Protein AF-A0A2M8JS94-F1 (afdb_monomer)

Sequence (299 aa):
MSENQQEQNLEDVQQHSSTEIHNSFETSSETIEQAQPMEVHHHAHHDHGKKTLKSYFWEFFMLFLAVFCGFLAENFREHYIEEQRVERQLNIMVDNLDYDITRIDNNQKITQYGIAILDSLRYEVVALINGKKDYNRFYKLREGLSAYGEPRFNSSAYDQLTTTGLLRLIKSDSLILHINDYYERVTYMVDAAVNFTNIINEKTTGLYNEISDQTPFNDVITDFKVQTAGKKDTAFEAKANAVFESKQLVLIKSDKATLHKIYNYLVQFEVAMKTLDARMDYAKKAADDLKNHIKSVNN

Mean predicted aligned error: 12.35 Å

Structure (mmCIF, N/CA/C/O backbone):
data_AF-A0A2M8JS94-F1
#
_entry.id   AF-A0A2M8JS94-F1
#
loop_
_atom_site.group_PDB
_atom_site.id
_atom_site.type_symbol
_atom_site.label_atom_id
_ato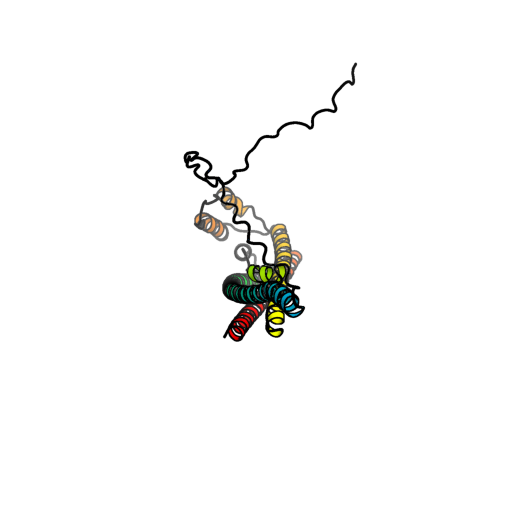m_site.label_alt_id
_atom_site.label_comp_id
_atom_site.label_asym_id
_atom_site.label_entity_id
_atom_site.label_seq_id
_atom_site.pdbx_PDB_ins_code
_atom_site.Cartn_x
_atom_site.Cartn_y
_atom_site.Cartn_z
_atom_site.occupancy
_atom_site.B_iso_or_equiv
_atom_site.auth_seq_id
_atom_site.auth_comp_id
_atom_site.auth_asym_id
_atom_site.auth_atom_id
_atom_site.pdbx_PDB_model_num
ATOM 1 N N . MET A 1 1 ? 22.479 63.395 27.682 1.00 39.75 1 MET A N 1
ATOM 2 C CA . MET A 1 1 ? 22.736 61.942 27.780 1.00 39.75 1 MET A CA 1
ATOM 3 C C . MET A 1 1 ? 22.003 61.312 26.608 1.00 39.75 1 MET A C 1
ATOM 5 O O . MET A 1 1 ? 20.797 61.192 26.673 1.00 39.75 1 MET A O 1
ATOM 9 N N . SER A 1 2 ? 22.604 61.358 25.421 1.00 35.59 2 SER A N 1
ATOM 10 C CA . SER A 1 2 ? 23.504 60.323 24.881 1.00 35.59 2 SER A CA 1
ATOM 11 C C . SER A 1 2 ? 22.714 59.145 24.307 1.00 35.59 2 SER A C 1
ATOM 13 O O . SER A 1 2 ? 22.779 58.043 24.837 1.00 35.59 2 SER A O 1
ATOM 15 N N . GLU A 1 3 ? 22.010 59.388 23.205 1.00 34.84 3 GLU A N 1
ATOM 16 C CA . GLU A 1 3 ? 21.786 58.352 22.199 1.00 34.84 3 GLU A CA 1
ATOM 17 C C . GLU A 1 3 ? 22.846 58.578 21.130 1.00 34.84 3 GLU A C 1
ATOM 19 O O . GLU A 1 3 ? 22.790 59.531 20.355 1.00 34.84 3 GLU A O 1
ATOM 24 N N . ASN A 1 4 ? 23.895 57.768 21.197 1.00 33.91 4 ASN A N 1
ATOM 25 C CA . ASN A 1 4 ? 24.949 57.736 20.211 1.00 33.91 4 ASN A CA 1
ATOM 26 C C . ASN A 1 4 ? 25.323 56.268 20.004 1.00 33.91 4 ASN A C 1
ATOM 28 O O . ASN A 1 4 ? 25.612 55.570 20.973 1.00 33.91 4 ASN A O 1
ATOM 32 N N . GLN A 1 5 ? 25.386 55.906 18.724 1.00 28.95 5 GLN A N 1
ATOM 33 C CA . GLN A 1 5 ? 26.280 54.918 18.123 1.00 28.95 5 GLN A CA 1
ATOM 34 C C . GLN A 1 5 ? 25.804 53.466 17.928 1.00 28.95 5 GLN A C 1
ATOM 36 O O . GLN A 1 5 ? 25.498 52.737 18.863 1.00 28.95 5 GLN A O 1
ATOM 41 N N . GLN A 1 6 ? 25.938 53.086 16.646 1.00 31.86 6 GLN A N 1
ATOM 42 C CA . GLN A 1 6 ? 26.285 51.774 16.086 1.00 31.86 6 GLN A CA 1
ATOM 43 C C . GLN A 1 6 ? 25.153 50.883 15.548 1.00 31.86 6 GLN A C 1
ATOM 45 O O . GLN A 1 6 ? 24.935 49.762 15.990 1.00 31.86 6 GLN A O 1
ATOM 50 N N . GLU A 1 7 ? 24.558 51.337 14.438 1.00 38.75 7 GLU A N 1
ATOM 51 C CA . GLU A 1 7 ? 24.548 50.516 13.217 1.00 38.75 7 GLU A CA 1
ATOM 52 C C . GLU A 1 7 ? 25.999 50.354 12.735 1.00 38.75 7 GLU A C 1
ATOM 54 O O . GLU A 1 7 ? 26.605 51.340 12.324 1.00 38.75 7 GLU A O 1
ATOM 59 N N . GLN A 1 8 ? 26.566 49.148 12.850 1.00 34.22 8 GLN A N 1
ATOM 60 C CA . GLN A 1 8 ? 27.709 48.625 12.078 1.00 34.22 8 GLN A CA 1
ATOM 61 C C . GLN A 1 8 ? 28.119 47.259 12.655 1.00 34.22 8 GLN A C 1
ATOM 63 O O . GLN A 1 8 ? 28.637 47.202 13.765 1.00 34.22 8 GLN A O 1
ATOM 68 N N . ASN A 1 9 ? 27.863 46.172 11.916 1.00 28.95 9 ASN A N 1
ATOM 69 C CA . ASN A 1 9 ? 28.786 45.040 11.719 1.00 28.95 9 ASN A CA 1
ATOM 70 C C . ASN A 1 9 ? 28.080 43.893 10.980 1.00 28.95 9 ASN A C 1
ATOM 72 O O . ASN A 1 9 ? 27.427 43.039 11.575 1.00 28.95 9 ASN A O 1
ATOM 76 N N . LEU A 1 10 ? 28.250 43.885 9.661 1.00 32.00 10 LEU A N 1
ATOM 77 C CA . LEU A 1 10 ? 28.109 42.716 8.800 1.00 32.00 10 LEU A CA 1
ATOM 78 C C . LEU A 1 10 ? 29.337 42.729 7.891 1.00 32.00 10 LEU A C 1
ATOM 80 O O . LEU A 1 10 ? 29.269 43.216 6.773 1.00 32.00 10 LEU A O 1
ATOM 84 N N . GLU A 1 11 ? 30.472 42.280 8.420 1.00 31.27 11 GLU A N 1
ATOM 85 C CA . GLU A 1 11 ? 31.648 41.880 7.645 1.00 31.27 11 GLU A CA 1
ATOM 86 C C . GLU A 1 11 ? 32.583 41.032 8.531 1.00 31.27 11 GLU A C 1
ATOM 88 O O . GLU A 1 11 ? 32.632 41.218 9.746 1.00 31.27 11 GLU A O 1
ATOM 93 N N . ASP A 1 12 ? 33.276 40.095 7.878 1.00 29.03 12 ASP A N 1
ATOM 94 C CA . ASP A 1 12 ? 34.242 39.096 8.366 1.00 29.03 12 ASP A CA 1
ATOM 95 C C . ASP A 1 12 ? 33.731 37.835 9.086 1.00 29.03 12 ASP A C 1
ATOM 97 O O . ASP A 1 12 ? 33.450 37.832 10.278 1.00 29.03 12 ASP A O 1
ATOM 101 N N . VAL A 1 13 ? 33.699 36.713 8.346 1.00 30.41 13 VAL A N 1
ATOM 102 C CA . VAL A 1 13 ? 34.700 35.623 8.441 1.00 30.41 13 VAL A CA 1
ATOM 103 C C . VAL A 1 13 ? 34.614 34.787 7.150 1.00 30.41 13 VAL A C 1
ATOM 105 O O . VAL A 1 13 ? 33.753 33.923 6.993 1.00 30.41 13 VAL A O 1
ATOM 108 N N . GLN A 1 14 ? 35.530 35.036 6.212 1.00 27.67 14 GLN A N 1
ATOM 109 C CA . GLN A 1 14 ? 35.958 34.042 5.224 1.00 27.67 14 GLN A CA 1
ATOM 110 C C . GLN A 1 14 ? 37.118 33.246 5.830 1.00 27.67 14 GLN A C 1
ATOM 112 O O . GLN A 1 14 ? 38.110 33.859 6.207 1.00 27.67 14 GLN A O 1
ATOM 117 N N . GLN A 1 15 ? 37.034 31.909 5.856 1.00 28.55 15 GLN A N 1
ATOM 118 C CA . GLN A 1 15 ? 38.163 31.029 5.507 1.00 28.55 15 GLN A CA 1
ATOM 119 C C . GLN A 1 15 ? 37.759 29.543 5.396 1.00 28.55 15 GLN A C 1
ATOM 121 O O . GLN A 1 15 ? 37.305 28.922 6.349 1.00 28.55 15 GLN A O 1
ATOM 126 N N . HIS A 1 16 ? 37.970 29.032 4.177 1.00 29.67 16 HIS A N 1
ATOM 127 C CA . HIS A 1 16 ? 38.359 27.687 3.724 1.00 29.67 16 HIS A CA 1
ATOM 128 C C . HIS A 1 16 ? 37.800 26.405 4.373 1.00 29.67 16 HIS A C 1
ATOM 130 O O . HIS A 1 16 ? 38.139 26.065 5.499 1.00 29.67 16 HIS A O 1
ATOM 136 N N . SER A 1 17 ? 37.183 25.556 3.536 1.00 27.02 17 SER A N 1
ATOM 137 C CA . SER A 1 17 ? 37.762 24.244 3.184 1.00 27.02 17 SER A CA 1
ATOM 138 C C . SER A 1 17 ? 37.014 23.625 1.991 1.00 27.02 17 SER A C 1
ATOM 140 O O . SER A 1 17 ? 35.902 23.125 2.141 1.00 27.02 17 SER A O 1
ATOM 142 N N . SER A 1 18 ? 37.631 23.658 0.808 1.00 31.47 18 SER A N 1
ATOM 143 C CA . SER A 1 18 ? 37.234 22.860 -0.359 1.00 31.47 18 SER A CA 1
ATOM 144 C C . SER A 1 18 ? 38.434 22.005 -0.740 1.00 31.47 18 SER A C 1
ATOM 146 O O . SER A 1 18 ? 39.491 22.529 -1.083 1.00 31.47 18 SER A O 1
ATOM 148 N N . THR A 1 19 ? 38.289 20.691 -0.610 1.00 29.62 19 THR A N 1
ATOM 149 C CA . THR A 1 19 ? 39.306 19.703 -0.967 1.00 29.62 19 THR A CA 1
ATOM 150 C C . THR A 1 19 ? 39.303 19.512 -2.483 1.00 29.62 19 THR A C 1
ATOM 152 O O . THR A 1 19 ? 38.409 18.870 -3.028 1.00 29.62 19 THR A O 1
ATOM 155 N N . GLU A 1 20 ? 40.293 20.084 -3.167 1.00 30.33 20 GLU A N 1
ATOM 156 C CA . GLU A 1 20 ? 40.604 19.772 -4.563 1.00 30.33 20 GLU A CA 1
ATOM 157 C C . GLU A 1 20 ? 41.451 18.495 -4.634 1.00 30.33 20 GLU A C 1
ATOM 159 O O . GLU A 1 20 ? 42.438 18.330 -3.912 1.00 30.33 20 GLU A O 1
ATOM 164 N N . ILE A 1 21 ? 41.045 17.571 -5.507 1.00 33.62 21 ILE A N 1
ATOM 165 C CA . ILE A 1 21 ? 41.781 16.345 -5.813 1.00 33.62 21 ILE A CA 1
ATOM 166 C C . ILE A 1 21 ? 42.958 16.708 -6.724 1.00 33.62 21 ILE A C 1
ATOM 168 O O . ILE A 1 21 ? 42.789 17.206 -7.834 1.00 33.62 21 ILE A O 1
ATOM 172 N N . HIS A 1 22 ? 44.155 16.445 -6.212 1.00 29.08 22 HIS A N 1
ATOM 173 C CA . HIS A 1 22 ? 45.447 16.669 -6.840 1.00 29.08 22 HIS A CA 1
ATOM 174 C C . HIS A 1 22 ? 45.686 15.647 -7.964 1.00 29.08 22 HIS A C 1
ATOM 176 O O . HIS A 1 22 ? 45.725 14.446 -7.705 1.00 29.08 22 HIS A O 1
ATOM 182 N N . ASN A 1 23 ? 45.872 16.120 -9.200 1.00 32.47 23 ASN A N 1
ATOM 183 C CA . ASN A 1 23 ? 46.434 15.321 -10.287 1.00 32.47 23 ASN A CA 1
ATOM 184 C C . ASN A 1 23 ? 47.925 15.665 -10.389 1.00 32.47 23 ASN A C 1
ATOM 186 O O . ASN A 1 23 ? 48.298 16.774 -10.768 1.00 32.47 23 ASN A O 1
ATOM 190 N N . SER A 1 24 ? 48.768 14.718 -9.992 1.00 31.33 24 SER A N 1
ATOM 191 C CA . SER A 1 24 ? 50.222 14.789 -10.069 1.00 31.33 24 SER A CA 1
ATOM 192 C C . SER A 1 24 ? 50.687 14.644 -11.519 1.00 31.33 24 SER A C 1
ATOM 194 O O . SER A 1 24 ? 50.546 13.571 -12.103 1.00 31.33 24 SER A O 1
ATOM 196 N N . PHE A 1 25 ? 51.280 15.696 -12.080 1.00 29.98 25 PHE A N 1
ATOM 197 C CA . PHE A 1 25 ? 52.201 15.568 -13.207 1.00 29.98 25 PHE A CA 1
ATOM 198 C C . PHE A 1 25 ? 53.623 15.750 -12.675 1.00 29.98 25 PHE A C 1
ATOM 200 O O . PHE A 1 25 ? 53.965 16.798 -12.130 1.00 29.98 25 PHE A O 1
ATOM 207 N N . GLU A 1 26 ? 54.419 14.690 -12.784 1.00 34.19 26 GLU A N 1
ATOM 208 C CA . GLU A 1 26 ? 55.845 14.690 -12.477 1.00 34.19 26 GLU A CA 1
ATOM 209 C C . GLU A 1 26 ? 56.592 15.574 -13.481 1.00 34.19 26 GLU A C 1
ATOM 211 O O . GLU A 1 26 ? 56.500 15.392 -14.695 1.00 34.19 26 GLU A O 1
ATOM 216 N N . THR A 1 27 ? 57.355 16.533 -12.960 1.00 29.19 27 THR A N 1
ATOM 217 C CA . THR A 1 27 ? 58.325 17.316 -13.725 1.00 29.19 27 THR A CA 1
ATOM 218 C C . THR A 1 27 ? 59.630 16.529 -13.793 1.00 29.19 27 THR A C 1
ATOM 220 O O . THR A 1 27 ? 60.426 16.554 -12.855 1.00 29.19 27 THR A O 1
ATOM 223 N N . SER A 1 28 ? 59.869 15.833 -14.901 1.00 33.22 28 SER A N 1
ATOM 224 C CA . SER A 1 28 ? 61.200 15.345 -15.261 1.00 33.22 28 SER A CA 1
ATOM 225 C C . SER A 1 28 ? 61.955 16.445 -16.009 1.00 33.22 28 SER A C 1
ATOM 227 O O . SER A 1 28 ? 61.588 16.834 -17.117 1.00 33.22 28 SER A O 1
ATOM 229 N N . SER A 1 29 ? 63.004 16.961 -15.372 1.00 41.22 29 SER A N 1
ATOM 230 C CA . SER A 1 29 ? 64.002 17.840 -15.977 1.00 41.22 29 SER A CA 1
ATOM 231 C C . SER A 1 29 ? 64.794 17.081 -17.042 1.00 41.22 29 SER A C 1
ATOM 233 O O . SER A 1 29 ? 65.527 16.157 -16.698 1.00 41.22 29 SER A O 1
ATOM 235 N N . GLU A 1 30 ? 64.714 17.512 -18.301 1.00 37.25 30 GLU A N 1
ATOM 236 C CA . GLU A 1 30 ? 65.670 17.124 -19.340 1.00 37.25 30 GLU A CA 1
ATOM 237 C C . GLU A 1 30 ? 66.326 18.350 -19.992 1.00 37.25 30 GLU A C 1
ATOM 239 O O . GLU A 1 30 ? 65.709 19.359 -20.327 1.00 37.25 30 GLU A O 1
ATOM 244 N N . THR A 1 31 ? 67.642 18.209 -20.061 1.00 32.31 31 THR A N 1
ATOM 245 C CA . THR A 1 31 ? 68.736 19.009 -20.601 1.00 32.31 31 THR A CA 1
ATOM 246 C C . THR A 1 31 ? 68.413 19.802 -21.875 1.00 32.31 31 THR A C 1
ATOM 248 O O . THR A 1 31 ? 67.925 19.256 -22.858 1.00 32.31 31 THR A O 1
ATOM 251 N N . ILE A 1 32 ? 68.780 21.090 -21.891 1.00 42.06 32 ILE A N 1
ATOM 252 C CA . ILE A 1 32 ? 68.771 21.936 -23.094 1.00 42.06 32 ILE A CA 1
ATOM 253 C C . ILE A 1 32 ? 69.903 21.465 -24.016 1.00 42.06 32 ILE A C 1
ATOM 255 O O . ILE A 1 32 ? 71.064 21.835 -23.829 1.00 42.06 32 ILE A O 1
ATOM 259 N N . GLU A 1 33 ? 69.564 20.634 -24.997 1.00 43.78 33 GLU A N 1
ATOM 260 C CA . GLU A 1 33 ? 70.443 20.309 -26.114 1.00 43.78 33 GLU A CA 1
ATOM 261 C C . GLU A 1 33 ? 70.312 21.381 -27.208 1.00 43.78 33 GLU A C 1
ATOM 263 O O . GLU A 1 33 ? 69.249 21.956 -27.444 1.00 43.78 33 GLU A O 1
ATOM 268 N N . GLN A 1 34 ? 71.451 21.715 -27.808 1.00 43.91 34 GLN A N 1
ATOM 269 C CA . GLN A 1 34 ? 71.654 22.824 -28.733 1.00 43.91 34 GLN A CA 1
ATOM 270 C C . GLN A 1 34 ? 70.625 22.851 -29.870 1.00 43.91 34 GLN A C 1
ATOM 272 O O . GLN A 1 34 ? 70.372 21.841 -30.523 1.00 43.91 34 GLN A O 1
ATOM 277 N N . ALA A 1 35 ? 70.106 24.049 -30.155 1.00 49.94 35 ALA A N 1
ATOM 278 C CA . ALA A 1 35 ? 69.313 24.338 -31.340 1.00 49.94 35 ALA A CA 1
ATOM 279 C C . ALA A 1 35 ? 70.116 24.011 -32.612 1.00 49.94 35 ALA A C 1
ATOM 281 O O . ALA A 1 35 ? 70.880 24.834 -33.117 1.00 49.94 35 ALA A O 1
ATOM 282 N N . GLN A 1 36 ? 69.923 22.802 -33.136 1.00 51.06 36 GLN A N 1
ATOM 283 C CA . GLN A 1 36 ? 70.091 22.538 -34.558 1.00 51.06 36 GLN A CA 1
ATOM 284 C C . GLN A 1 36 ? 69.142 23.498 -35.289 1.00 51.06 36 GLN A C 1
ATOM 286 O O . GLN A 1 36 ? 68.000 23.657 -34.839 1.00 51.06 36 GLN A O 1
ATOM 291 N N . PRO A 1 37 ? 69.566 24.180 -36.367 1.00 45.16 37 PRO A N 1
ATOM 292 C CA . PRO A 1 37 ? 68.626 24.951 -37.160 1.00 45.16 37 PRO A CA 1
ATOM 293 C C . PRO A 1 37 ? 67.521 23.979 -37.565 1.00 45.16 37 PRO A C 1
ATOM 295 O O . PRO A 1 37 ? 67.817 22.935 -38.146 1.00 45.16 37 PRO A O 1
ATOM 298 N N . MET A 1 38 ? 66.266 24.285 -37.211 1.00 53.41 38 MET A N 1
ATOM 299 C CA . MET A 1 38 ? 65.136 23.652 -37.876 1.00 53.41 38 MET A CA 1
ATOM 300 C C . MET A 1 38 ? 65.432 23.823 -39.356 1.00 53.41 38 MET A C 1
ATOM 302 O O . MET A 1 38 ? 65.429 24.948 -39.860 1.00 53.41 38 MET A O 1
ATOM 306 N N . GLU A 1 39 ? 65.770 22.721 -40.019 1.00 45.66 39 GLU A N 1
ATOM 307 C CA . G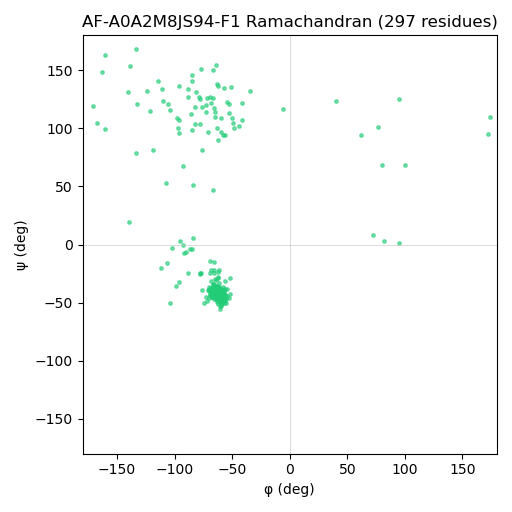LU A 1 39 ? 65.715 22.640 -41.457 1.00 45.66 39 GLU A CA 1
ATOM 308 C C . GLU A 1 39 ? 64.239 22.851 -41.749 1.00 45.66 39 GLU A C 1
ATOM 310 O O . GLU A 1 39 ? 63.402 21.953 -41.656 1.00 45.66 39 GLU A O 1
ATOM 315 N N . VAL A 1 40 ? 63.899 24.127 -41.930 1.00 55.03 40 VAL A N 1
ATOM 316 C CA . VAL A 1 40 ? 62.630 24.546 -42.465 1.00 55.03 40 VAL A CA 1
ATOM 317 C C . VAL A 1 40 ? 62.660 23.877 -43.817 1.00 55.03 40 VAL A C 1
ATOM 319 O O . VAL A 1 40 ? 63.322 24.353 -44.741 1.00 55.03 40 VAL A O 1
ATOM 322 N N . HIS A 1 41 ? 62.028 22.709 -43.912 1.00 41.38 41 HIS A N 1
ATOM 323 C CA . HIS A 1 41 ? 61.594 22.199 -45.185 1.00 41.38 41 HIS A CA 1
ATOM 324 C C . HIS A 1 41 ? 60.725 23.326 -45.719 1.00 41.38 41 HIS A C 1
ATOM 326 O O . HIS A 1 41 ? 59.549 23.458 -45.383 1.00 41.38 41 HIS A O 1
ATOM 332 N N . HIS A 1 42 ? 61.346 24.199 -46.513 1.00 41.56 42 HIS A N 1
ATOM 333 C CA . HIS A 1 42 ? 60.671 24.899 -47.566 1.00 41.56 42 HIS A CA 1
ATOM 334 C C . HIS A 1 42 ? 59.933 23.773 -48.261 1.00 41.56 42 HIS A C 1
ATOM 336 O O . HIS A 1 42 ? 60.549 22.965 -48.958 1.00 41.56 42 HIS A O 1
ATOM 342 N N . HIS A 1 43 ? 58.636 23.644 -47.971 1.00 50.34 43 HIS A N 1
ATOM 343 C CA . HIS A 1 43 ? 57.744 22.963 -48.874 1.00 50.34 43 HIS A CA 1
ATOM 344 C C . HIS A 1 43 ? 58.075 23.612 -50.197 1.00 50.34 43 HIS A C 1
ATOM 346 O O . HIS A 1 43 ? 57.819 24.807 -50.380 1.00 50.34 43 HIS A O 1
ATOM 352 N N . ALA A 1 44 ? 58.811 22.859 -51.021 1.00 41.44 44 ALA A N 1
ATOM 353 C CA . ALA A 1 44 ? 59.144 23.242 -52.366 1.00 41.44 44 ALA A CA 1
ATOM 354 C C . ALA A 1 44 ? 57.859 23.846 -52.892 1.00 41.44 44 ALA A C 1
ATOM 356 O O . ALA A 1 44 ? 56.812 23.205 -52.758 1.00 41.44 44 ALA A O 1
ATOM 357 N N . HIS A 1 45 ? 57.925 25.110 -53.320 1.00 48.12 45 HIS A N 1
ATOM 358 C CA . HIS A 1 45 ? 56.817 25.765 -53.980 1.00 48.12 45 HIS A CA 1
ATOM 359 C C . HIS A 1 45 ? 56.287 24.743 -54.977 1.00 48.12 45 HIS A C 1
ATOM 361 O O . HIS A 1 45 ? 56.924 24.488 -56.000 1.00 48.12 45 HIS A O 1
ATOM 367 N N . HIS A 1 46 ? 55.179 24.083 -54.625 1.00 47.91 46 HIS A N 1
ATOM 368 C CA . HIS A 1 46 ? 54.402 23.356 -55.591 1.00 47.91 46 HIS A CA 1
ATOM 369 C C . HIS A 1 46 ? 53.952 24.478 -56.490 1.00 47.91 46 HIS A C 1
ATOM 371 O O . HIS A 1 46 ? 53.139 25.316 -56.097 1.00 47.91 46 HIS A O 1
ATOM 377 N N . ASP A 1 47 ? 54.676 24.563 -57.599 1.00 46.41 47 ASP A N 1
ATOM 378 C CA . ASP A 1 47 ? 54.334 25.202 -58.839 1.00 46.41 47 ASP A CA 1
ATOM 379 C C . ASP A 1 47 ? 52.884 25.682 -58.767 1.00 46.41 47 ASP A C 1
ATOM 381 O O . ASP A 1 47 ? 51.966 24.868 -58.608 1.00 46.41 47 ASP A O 1
ATOM 385 N N . HIS A 1 48 ? 52.654 26.996 -58.841 1.00 50.34 48 HIS A N 1
ATOM 386 C CA . HIS A 1 48 ? 51.316 27.554 -59.037 1.00 50.34 48 HIS A CA 1
ATOM 387 C C . HIS A 1 48 ? 50.807 27.179 -60.448 1.00 50.34 48 HIS A C 1
ATOM 389 O O . HIS A 1 48 ? 50.296 28.011 -61.195 1.00 50.34 48 HIS A O 1
ATOM 395 N N . GLY A 1 49 ? 50.945 25.909 -60.838 1.00 56.03 49 GLY A N 1
ATOM 396 C CA . GLY A 1 49 ? 50.172 25.275 -61.873 1.00 56.03 49 GLY A CA 1
ATOM 397 C C . GLY A 1 49 ? 48.717 25.505 -61.517 1.00 56.03 49 GLY A C 1
ATOM 398 O O . GLY A 1 49 ? 48.269 25.181 -60.418 1.00 56.03 49 GLY A O 1
ATOM 399 N N . LYS A 1 50 ? 48.004 26.164 -62.430 1.00 62.69 50 LYS A N 1
ATOM 400 C CA . LYS A 1 50 ? 46.595 26.535 -62.292 1.00 62.69 50 LYS A CA 1
ATOM 401 C C . LYS A 1 50 ? 45.828 25.369 -61.666 1.00 62.69 50 LYS A C 1
ATOM 403 O O . LYS A 1 50 ? 45.618 24.358 -62.339 1.00 62.69 50 LYS A O 1
ATOM 408 N N . LYS A 1 51 ? 45.430 25.498 -60.390 1.00 63.19 51 LYS A N 1
ATOM 409 C CA . LYS A 1 51 ? 44.579 24.507 -59.726 1.00 63.19 51 LYS A CA 1
ATOM 410 C C . LYS A 1 51 ? 43.365 24.308 -60.621 1.00 63.19 51 LYS A C 1
ATOM 412 O O . LYS A 1 51 ? 42.598 25.236 -60.877 1.00 63.19 51 LYS A O 1
ATOM 417 N N . THR A 1 52 ? 43.245 23.113 -61.184 1.00 77.44 52 THR A N 1
ATOM 418 C CA . THR A 1 52 ? 42.117 22.797 -62.056 1.00 77.44 52 THR A CA 1
ATOM 419 C C . THR A 1 52 ? 40.849 22.801 -61.204 1.00 77.44 52 THR A C 1
ATOM 421 O O . THR A 1 52 ? 40.903 22.472 -60.019 1.00 77.44 52 THR A O 1
ATOM 424 N N . LEU A 1 53 ? 39.689 23.138 -61.778 1.00 85.56 53 LEU A N 1
ATOM 425 C CA . LEU A 1 53 ? 38.404 23.072 -61.057 1.00 85.56 53 LEU A CA 1
ATOM 426 C C . LEU A 1 53 ? 38.179 21.698 -60.393 1.00 85.56 53 LEU A C 1
ATOM 428 O O . LEU A 1 53 ? 37.571 21.608 -59.332 1.00 85.56 53 LEU A O 1
ATOM 432 N N . LYS A 1 54 ? 38.756 20.637 -60.974 1.00 87.94 54 LYS A N 1
ATOM 433 C CA . LYS A 1 54 ? 38.783 19.285 -60.412 1.00 87.94 54 LYS A CA 1
ATOM 434 C C . LYS A 1 54 ? 39.543 19.206 -59.077 1.00 87.94 54 LYS A C 1
ATOM 436 O O . LYS A 1 54 ? 39.077 18.517 -58.181 1.00 87.94 54 LYS A O 1
ATOM 441 N N . SER A 1 55 ? 40.667 19.911 -58.922 1.00 84.88 55 SER A N 1
ATOM 442 C CA . SER A 1 55 ? 41.427 19.978 -57.659 1.00 84.88 55 SER A CA 1
ATOM 443 C C . SER A 1 55 ? 40.614 20.646 -56.553 1.00 84.88 55 SER A C 1
ATOM 445 O O . SER A 1 55 ? 40.505 20.096 -55.465 1.00 84.88 55 SER A O 1
ATOM 447 N N . TYR A 1 56 ? 39.972 21.781 -56.848 1.00 89.25 56 TYR A N 1
ATOM 448 C CA . TYR A 1 56 ? 39.091 22.461 -55.892 1.00 89.25 56 TYR A CA 1
ATOM 449 C C . TYR A 1 56 ? 37.872 21.617 -55.514 1.00 89.25 56 TYR A C 1
ATOM 451 O O . TYR A 1 56 ? 37.475 21.610 -54.354 1.00 89.25 56 TYR A O 1
ATOM 459 N N . PHE A 1 57 ? 37.302 20.872 -56.467 1.00 93.38 57 PHE A N 1
ATOM 460 C CA . PHE A 1 57 ? 36.212 19.942 -56.181 1.00 93.38 57 PHE A CA 1
ATOM 461 C C . PHE A 1 57 ? 36.647 18.823 -55.227 1.00 93.38 57 PHE A C 1
ATOM 463 O O . PHE A 1 57 ? 35.922 18.531 -54.285 1.00 93.38 57 PHE A O 1
ATOM 470 N N . TRP A 1 58 ? 37.825 18.221 -55.426 1.00 93.25 58 TRP A N 1
ATOM 471 C CA . TRP A 1 58 ? 38.332 17.177 -54.526 1.00 93.25 58 TRP A CA 1
ATOM 472 C C . TRP A 1 58 ? 38.735 17.718 -53.150 1.00 93.25 58 TRP A C 1
ATOM 474 O O . TRP A 1 58 ? 38.472 17.052 -52.153 1.00 93.25 58 TRP A O 1
ATOM 484 N N . GLU A 1 59 ? 39.307 18.924 -53.077 1.00 90.06 59 GLU A N 1
ATOM 485 C CA . GLU A 1 59 ? 39.584 19.619 -51.809 1.00 90.06 59 GLU A CA 1
ATOM 486 C C . GLU A 1 59 ? 38.281 19.899 -51.041 1.00 90.06 59 GLU A C 1
ATOM 488 O O . GLU A 1 59 ? 38.165 19.550 -49.866 1.00 90.06 59 GLU A O 1
ATOM 493 N N . PHE A 1 60 ? 37.262 20.444 -51.715 1.00 93.81 60 PHE A N 1
ATOM 494 C CA . PHE A 1 60 ? 35.930 20.623 -51.135 1.00 93.81 60 PHE A CA 1
ATOM 495 C C . PHE A 1 60 ? 35.318 19.288 -50.707 1.00 93.81 60 PHE A C 1
ATOM 497 O O . PHE A 1 60 ? 34.817 19.187 -49.595 1.00 93.81 60 PHE A O 1
ATOM 504 N N . PHE A 1 61 ? 35.372 18.261 -51.558 1.00 96.06 61 PHE A N 1
ATOM 505 C CA . PHE A 1 61 ? 34.779 16.958 -51.273 1.00 96.06 61 PHE A CA 1
ATOM 506 C C . PHE A 1 61 ? 35.454 16.269 -50.083 1.00 96.06 61 PHE A C 1
ATOM 508 O O . PHE A 1 61 ? 34.757 15.681 -49.265 1.00 96.06 61 PHE A O 1
ATOM 515 N N . MET A 1 62 ? 36.778 16.382 -49.932 1.00 95.38 62 MET A N 1
ATOM 516 C CA . MET A 1 62 ? 37.496 15.867 -48.761 1.00 95.38 62 MET A CA 1
ATOM 517 C C . MET A 1 62 ? 37.048 16.577 -47.476 1.00 95.38 62 MET A C 1
ATOM 519 O O . MET A 1 62 ? 36.736 15.909 -46.492 1.00 95.38 62 MET A O 1
ATOM 523 N N . LEU A 1 63 ? 36.984 17.913 -47.484 1.00 95.81 63 LEU A N 1
ATOM 524 C CA . LEU A 1 63 ? 36.555 18.695 -46.318 1.00 95.81 63 LEU A CA 1
ATOM 525 C C . LEU A 1 63 ? 35.078 18.458 -45.984 1.00 95.81 63 LEU A C 1
ATOM 527 O O . LEU A 1 63 ? 34.725 18.262 -44.823 1.00 95.81 63 LEU A O 1
ATOM 531 N N . PHE A 1 64 ? 34.224 18.419 -47.005 1.00 96.06 64 PHE A N 1
ATOM 532 C CA . PHE A 1 64 ? 32.814 18.082 -46.877 1.00 96.06 64 PHE A CA 1
ATOM 533 C C . PHE A 1 64 ? 32.645 16.687 -46.280 1.00 96.06 64 PHE A C 1
ATOM 535 O O . PHE A 1 64 ? 31.917 16.538 -45.306 1.00 96.06 64 PHE A O 1
ATOM 542 N N . LEU A 1 65 ? 33.348 15.681 -46.810 1.00 97.06 65 LEU A N 1
ATOM 543 C CA . LEU A 1 65 ? 33.267 14.310 -46.318 1.00 97.06 65 LEU A CA 1
ATOM 544 C C . LEU A 1 65 ? 33.775 14.199 -44.879 1.00 97.06 65 LEU A C 1
ATOM 546 O O . LEU A 1 65 ? 33.163 13.494 -44.089 1.00 97.06 65 LEU A O 1
ATOM 550 N N . ALA A 1 66 ? 34.841 14.912 -44.510 1.00 96.19 66 ALA A N 1
ATOM 551 C CA . ALA A 1 66 ? 35.348 14.916 -43.139 1.00 96.19 66 ALA A CA 1
ATOM 552 C C . ALA A 1 66 ? 34.297 15.437 -42.141 1.00 96.19 66 ALA A C 1
ATOM 554 O O . ALA A 1 66 ? 34.019 14.778 -41.139 1.00 96.19 66 ALA A O 1
ATOM 555 N N . VAL A 1 67 ? 33.661 16.576 -42.437 1.00 95.06 67 VAL A N 1
ATOM 556 C CA . VAL A 1 67 ? 32.607 17.151 -41.581 1.00 95.06 67 VAL A CA 1
ATOM 557 C C . VAL A 1 67 ? 31.337 16.296 -41.612 1.00 95.06 67 VAL A C 1
ATOM 559 O O . VAL A 1 67 ? 30.746 16.029 -40.568 1.00 95.06 67 VAL A O 1
ATOM 562 N N . PHE A 1 68 ? 30.933 15.818 -42.790 1.00 96.50 68 PHE A N 1
ATOM 563 C CA . PHE A 1 68 ? 29.739 14.995 -42.976 1.00 96.50 68 PHE A CA 1
ATOM 564 C C . PHE A 1 68 ? 29.854 13.645 -42.261 1.00 96.50 68 PHE A C 1
ATOM 566 O O . PHE A 1 68 ? 28.941 13.256 -41.538 1.00 96.50 68 PHE A O 1
ATOM 573 N N . CYS A 1 69 ? 30.987 12.951 -42.394 1.00 96.62 69 CYS A N 1
ATOM 574 C CA . CYS A 1 69 ? 31.247 11.709 -41.669 1.00 96.62 69 CYS A CA 1
ATOM 575 C C . CYS A 1 69 ? 31.342 11.942 -40.161 1.00 96.62 69 CYS A C 1
ATOM 577 O O . CYS A 1 69 ? 30.823 11.124 -39.412 1.00 96.62 69 CYS A O 1
ATOM 579 N N . GLY A 1 70 ? 31.955 13.044 -39.711 1.00 95.38 70 GLY A N 1
ATOM 580 C CA . GLY A 1 70 ? 31.972 13.407 -38.291 1.00 95.38 70 GLY A CA 1
ATOM 581 C C . GLY A 1 70 ? 30.560 13.582 -37.727 1.00 95.38 70 GLY A C 1
ATOM 582 O O . GLY A 1 70 ? 30.229 13.004 -36.696 1.00 95.38 70 GLY A O 1
ATOM 583 N N . PHE A 1 71 ? 29.698 14.297 -38.455 1.00 95.62 71 PHE A N 1
ATOM 584 C CA . PHE A 1 71 ? 28.289 14.460 -38.100 1.00 95.62 71 PHE A CA 1
ATOM 585 C C . PHE A 1 71 ? 27.527 13.126 -38.081 1.00 95.62 71 PHE A C 1
ATOM 587 O O . PHE A 1 71 ? 26.811 12.846 -37.120 1.00 95.62 71 PHE A O 1
ATOM 594 N N . LEU A 1 72 ? 27.686 12.281 -39.106 1.00 95.56 72 LEU A N 1
ATOM 595 C CA . LEU A 1 72 ? 27.031 10.970 -39.154 1.00 95.56 72 LEU A CA 1
ATOM 596 C C . LEU A 1 72 ? 27.502 10.047 -38.029 1.00 95.56 72 LEU A C 1
ATOM 598 O O . LEU A 1 72 ? 26.674 9.421 -37.375 1.00 95.56 72 LEU A O 1
ATOM 602 N N . ALA A 1 73 ? 28.814 9.967 -37.798 1.00 94.94 73 ALA A N 1
ATOM 603 C CA . ALA A 1 73 ? 29.389 9.135 -36.749 1.00 94.94 73 ALA A CA 1
ATOM 604 C C . ALA A 1 73 ? 28.850 9.532 -35.371 1.00 94.94 73 ALA A C 1
ATOM 606 O O . ALA A 1 73 ? 28.499 8.652 -34.588 1.00 94.94 73 ALA A O 1
ATOM 607 N N . GLU A 1 74 ? 28.720 10.833 -35.102 1.00 94.12 74 GLU A N 1
ATOM 608 C CA . GLU A 1 74 ? 28.160 11.313 -33.841 1.00 94.12 74 GLU A CA 1
ATOM 609 C C . GLU A 1 74 ? 26.671 10.979 -33.704 1.00 94.12 74 GLU A C 1
ATOM 611 O O . GLU A 1 74 ? 26.282 10.424 -32.682 1.00 94.12 74 GLU A O 1
ATOM 616 N N . ASN A 1 75 ? 25.860 11.188 -34.750 1.00 93.69 75 ASN A N 1
ATOM 617 C CA . ASN A 1 75 ? 24.438 10.817 -34.722 1.00 93.69 75 ASN A CA 1
ATOM 618 C C . ASN A 1 75 ? 24.239 9.310 -34.493 1.00 93.69 75 ASN A C 1
ATOM 620 O O . ASN A 1 75 ? 23.403 8.908 -33.686 1.00 93.69 75 ASN A O 1
ATOM 624 N N . PHE A 1 76 ? 25.012 8.460 -35.179 1.00 92.81 76 PHE A N 1
ATOM 625 C CA . PHE A 1 76 ? 24.929 7.009 -34.993 1.00 92.81 76 PHE A CA 1
ATOM 626 C C . PHE A 1 76 ? 25.378 6.582 -33.594 1.00 92.81 76 PHE A C 1
ATOM 628 O O . PHE A 1 76 ? 24.736 5.735 -32.972 1.00 92.81 76 PHE A O 1
ATOM 635 N N . ARG A 1 77 ? 26.472 7.164 -33.091 1.00 94.88 77 ARG A N 1
ATOM 636 C CA . ARG A 1 77 ? 26.999 6.878 -31.753 1.00 94.88 77 ARG A CA 1
ATOM 637 C C . ARG A 1 77 ? 26.015 7.300 -30.665 1.00 94.88 77 ARG A C 1
ATOM 639 O O . ARG A 1 77 ? 25.800 6.537 -29.728 1.00 94.88 77 ARG A O 1
ATOM 646 N N . GLU A 1 78 ? 25.438 8.491 -30.784 1.00 93.50 78 GLU A N 1
ATOM 647 C CA . GLU A 1 78 ? 24.459 9.021 -29.837 1.00 93.50 78 GLU A CA 1
ATOM 648 C C . GLU A 1 78 ? 23.208 8.146 -29.805 1.00 93.50 78 GLU A C 1
ATOM 650 O O . GLU A 1 78 ? 22.860 7.645 -28.737 1.00 93.50 78 GLU A O 1
ATOM 655 N N . HIS A 1 79 ? 22.623 7.846 -30.969 1.00 91.19 79 HIS A N 1
ATOM 656 C CA . HIS A 1 79 ? 21.438 6.994 -31.055 1.00 91.19 79 HIS A CA 1
ATOM 657 C C . HIS A 1 79 ? 21.670 5.611 -30.428 1.00 91.19 79 HIS A C 1
ATOM 659 O O . HIS A 1 79 ? 20.858 5.139 -29.635 1.00 91.19 79 HIS A O 1
ATOM 665 N N . TYR A 1 80 ? 22.822 4.992 -30.707 1.00 93.38 80 TYR A N 1
ATOM 666 C CA . TYR A 1 80 ? 23.191 3.704 -30.118 1.00 93.38 80 TYR A CA 1
ATOM 667 C C . TYR A 1 80 ? 23.319 3.764 -28.586 1.00 93.38 80 TYR A C 1
ATOM 669 O O . TYR A 1 80 ? 22.827 2.886 -27.878 1.00 93.38 80 TYR A O 1
ATOM 677 N N . ILE A 1 81 ? 23.967 4.803 -28.050 1.00 95.50 81 ILE A N 1
ATOM 678 C CA . ILE A 1 81 ? 24.115 4.980 -26.598 1.00 95.50 81 ILE A CA 1
ATOM 679 C C . ILE A 1 81 ? 22.758 5.250 -25.938 1.00 95.50 81 ILE A C 1
ATOM 681 O O . ILE A 1 81 ? 22.506 4.765 -24.834 1.00 95.50 81 ILE A O 1
ATOM 685 N N . GLU A 1 82 ? 21.889 6.028 -26.578 1.00 94.56 82 GLU A N 1
ATOM 686 C CA . GLU A 1 82 ? 20.550 6.311 -26.071 1.00 94.56 82 GLU A CA 1
ATOM 687 C C . GLU A 1 82 ? 19.679 5.052 -26.002 1.00 94.56 82 GLU A C 1
ATOM 689 O O . GLU A 1 82 ? 19.057 4.817 -24.965 1.00 94.56 82 GLU A O 1
ATOM 694 N N . GLU A 1 83 ? 19.692 4.202 -27.035 1.00 93.31 83 GLU A N 1
ATOM 695 C CA . GLU A 1 83 ? 18.982 2.915 -27.015 1.00 93.31 83 GLU A CA 1
ATOM 696 C C . GLU A 1 83 ? 19.450 2.034 -25.843 1.00 93.31 83 GLU A C 1
ATOM 698 O O . GLU A 1 83 ? 18.625 1.520 -25.085 1.00 93.31 83 GLU A O 1
ATOM 703 N N . GLN A 1 84 ? 20.765 1.947 -25.603 1.00 94.94 84 GLN A N 1
ATOM 704 C CA . GLN A 1 84 ? 21.306 1.213 -24.450 1.00 94.94 84 GLN A CA 1
ATOM 705 C C . GLN A 1 84 ? 20.873 1.802 -23.101 1.00 94.94 84 GLN A C 1
ATOM 707 O O . GLN A 1 84 ? 20.679 1.072 -22.124 1.00 94.94 84 GLN A O 1
ATOM 712 N N . ARG A 1 85 ? 20.755 3.132 -23.007 1.00 95.88 85 ARG A N 1
ATOM 713 C CA . ARG A 1 85 ? 20.284 3.801 -21.785 1.00 95.88 85 ARG A CA 1
ATOM 714 C C . ARG A 1 85 ? 18.815 3.495 -21.526 1.00 95.88 85 ARG A C 1
ATOM 716 O O . ARG A 1 85 ? 18.478 3.213 -20.378 1.00 95.88 85 ARG A O 1
ATOM 723 N N . VAL A 1 86 ? 17.975 3.509 -22.563 1.00 96.62 86 VAL A N 1
ATOM 724 C CA . VAL A 1 86 ? 16.564 3.106 -22.463 1.00 96.62 86 VAL A CA 1
ATOM 725 C C . VAL A 1 86 ? 16.461 1.667 -21.969 1.00 96.62 86 VAL A C 1
ATOM 727 O O . VAL A 1 86 ? 15.784 1.419 -20.975 1.00 96.62 86 VAL A O 1
ATOM 730 N N . GLU A 1 87 ? 17.177 0.730 -22.596 1.00 95.62 87 GLU A N 1
ATOM 731 C CA . GLU A 1 87 ? 17.149 -0.687 -22.215 1.00 95.62 87 GLU A CA 1
ATOM 732 C C . GLU A 1 87 ? 17.568 -0.890 -20.751 1.00 95.62 87 GLU A C 1
ATOM 734 O O . GLU A 1 87 ? 16.854 -1.521 -19.968 1.00 95.62 87 GLU A O 1
ATOM 739 N N . ARG A 1 88 ? 18.690 -0.281 -20.341 1.00 95.81 88 ARG A N 1
ATOM 740 C CA . ARG A 1 88 ? 19.145 -0.312 -18.945 1.00 95.81 88 ARG A CA 1
ATOM 741 C C . ARG A 1 88 ? 18.075 0.220 -17.998 1.00 95.81 88 ARG A C 1
ATOM 743 O O . ARG A 1 88 ? 17.861 -0.359 -16.936 1.00 95.81 88 ARG A O 1
ATOM 750 N N . GLN A 1 89 ? 17.421 1.316 -18.365 1.00 97.56 89 GLN A N 1
ATOM 751 C CA . GLN A 1 89 ? 16.429 1.948 -17.511 1.00 97.56 89 GLN A CA 1
ATOM 752 C C . GLN A 1 89 ? 15.163 1.104 -17.358 1.00 97.56 89 GLN A C 1
ATOM 754 O O . GLN A 1 89 ? 14.618 1.024 -16.257 1.00 97.56 89 GLN A O 1
ATOM 759 N N . LEU A 1 90 ? 14.731 0.445 -18.433 1.00 97.56 90 LEU A N 1
ATOM 760 C CA . LEU A 1 90 ? 13.620 -0.505 -18.413 1.00 97.56 90 LEU A CA 1
ATOM 761 C C . LEU A 1 90 ? 13.944 -1.742 -17.565 1.00 97.56 90 LEU A C 1
ATOM 763 O O . LEU A 1 90 ? 13.077 -2.226 -16.842 1.00 97.56 90 LEU A O 1
ATOM 767 N N . ASN A 1 91 ? 15.193 -2.211 -17.572 1.00 96.69 91 ASN A N 1
ATOM 768 C CA . ASN A 1 91 ? 15.622 -3.304 -16.696 1.00 96.69 91 ASN A CA 1
ATOM 769 C C . ASN A 1 91 ? 15.591 -2.895 -15.212 1.00 96.69 91 ASN A C 1
ATOM 771 O O . ASN A 1 91 ? 15.030 -3.618 -14.395 1.00 96.69 91 ASN A O 1
ATOM 775 N N . ILE A 1 92 ? 16.086 -1.700 -14.866 1.00 97.56 92 ILE A N 1
ATOM 776 C CA . ILE A 1 92 ? 15.962 -1.161 -13.495 1.00 97.56 92 ILE A CA 1
ATOM 777 C C . ILE A 1 92 ? 14.483 -0.988 -13.113 1.00 97.56 92 ILE A C 1
ATOM 779 O O . ILE A 1 92 ? 14.098 -1.229 -11.973 1.00 97.56 92 ILE A O 1
ATOM 783 N N . MET A 1 93 ? 13.630 -0.588 -14.060 1.00 98.19 93 MET A N 1
ATOM 784 C CA . MET A 1 93 ? 12.191 -0.479 -13.822 1.00 98.19 93 MET A CA 1
ATOM 785 C C . MET A 1 93 ? 11.568 -1.833 -13.473 1.00 98.19 93 MET A C 1
ATOM 787 O O . MET A 1 93 ? 10.755 -1.894 -12.558 1.00 98.19 93 MET A O 1
ATOM 791 N N . VAL A 1 94 ? 11.965 -2.921 -14.138 1.00 98.19 94 VAL A N 1
ATOM 792 C CA . VAL A 1 94 ? 11.523 -4.279 -13.777 1.00 98.19 94 VAL A CA 1
ATOM 793 C C . VAL A 1 94 ? 11.898 -4.618 -12.331 1.00 98.19 94 VAL A C 1
ATOM 795 O O . VAL A 1 94 ? 11.033 -5.078 -11.586 1.00 98.19 94 VAL A O 1
ATOM 798 N N . ASP A 1 95 ? 13.129 -4.319 -11.910 1.00 97.44 95 ASP A N 1
ATOM 799 C CA . ASP A 1 95 ? 13.573 -4.544 -10.527 1.00 97.44 95 ASP A CA 1
ATOM 800 C C . ASP A 1 95 ? 12.773 -3.692 -9.522 1.00 97.44 95 ASP A C 1
ATOM 802 O O . ASP A 1 95 ? 12.369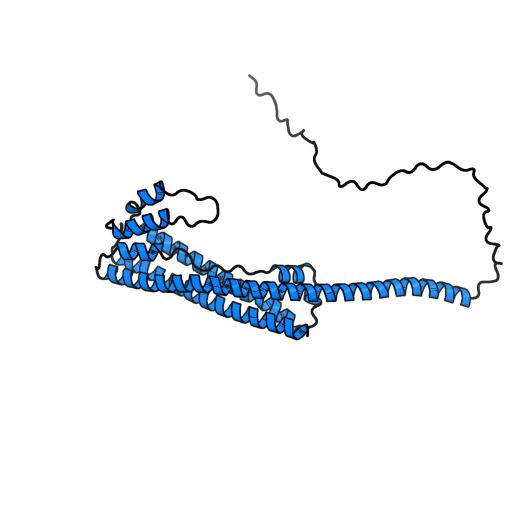 -4.174 -8.459 1.00 97.44 95 ASP A O 1
ATOM 806 N N . ASN A 1 96 ? 12.489 -2.430 -9.868 1.00 97.88 96 ASN A N 1
ATOM 807 C CA . ASN A 1 96 ? 11.635 -1.552 -9.067 1.00 97.88 96 ASN A CA 1
ATOM 808 C C . ASN A 1 96 ? 10.219 -2.127 -8.910 1.00 97.88 96 ASN A C 1
ATOM 810 O O . ASN A 1 96 ? 9.683 -2.114 -7.804 1.00 97.88 96 ASN A O 1
ATOM 814 N N . LEU A 1 97 ? 9.629 -2.660 -9.985 1.00 98.44 97 LEU A N 1
ATOM 815 C CA . LEU A 1 97 ? 8.292 -3.261 -9.964 1.00 98.44 97 LEU A CA 1
ATOM 816 C C . LEU A 1 97 ? 8.250 -4.535 -9.109 1.00 98.44 97 LEU A C 1
ATOM 818 O O . LEU A 1 97 ? 7.326 -4.705 -8.317 1.00 98.44 97 LEU A O 1
ATOM 822 N N . ASP A 1 98 ? 9.257 -5.409 -9.204 1.00 97.69 98 ASP A N 1
ATOM 823 C CA . ASP A 1 98 ? 9.355 -6.606 -8.351 1.00 97.69 98 ASP A CA 1
ATOM 824 C C . ASP A 1 98 ? 9.461 -6.236 -6.859 1.00 97.69 98 ASP A C 1
ATOM 826 O O . ASP A 1 98 ? 8.874 -6.885 -5.977 1.00 97.69 98 ASP A O 1
ATOM 830 N N . TYR A 1 99 ? 10.162 -5.142 -6.567 1.00 96.44 99 TYR A N 1
ATOM 831 C CA . TYR A 1 99 ? 10.243 -4.597 -5.223 1.00 96.44 99 TYR A CA 1
ATOM 832 C C . TYR A 1 99 ? 8.914 -3.996 -4.741 1.00 96.44 99 TYR A C 1
ATOM 834 O O . TYR A 1 99 ? 8.499 -4.266 -3.607 1.00 96.44 99 TYR A O 1
ATOM 842 N N . ASP A 1 100 ? 8.217 -3.241 -5.593 1.00 97.50 100 ASP A N 1
ATOM 843 C CA . ASP A 1 100 ? 6.890 -2.686 -5.305 1.00 97.50 100 ASP A CA 1
ATOM 844 C C . ASP A 1 100 ? 5.877 -3.798 -5.005 1.00 97.50 100 ASP A C 1
ATOM 846 O O . ASP A 1 100 ? 5.171 -3.728 -3.999 1.00 97.50 100 ASP A O 1
ATOM 850 N N . ILE A 1 101 ? 5.862 -4.871 -5.802 1.00 97.94 101 ILE A N 1
ATOM 851 C CA . ILE A 1 101 ? 5.010 -6.051 -5.589 1.00 97.94 101 ILE A CA 1
ATOM 852 C C . ILE A 1 101 ? 5.259 -6.668 -4.209 1.00 97.94 101 ILE A C 1
ATOM 854 O O . ILE A 1 101 ? 4.322 -6.906 -3.442 1.00 97.94 101 ILE A O 1
ATOM 858 N N . THR A 1 102 ? 6.528 -6.882 -3.856 1.00 97.38 102 THR A N 1
ATOM 859 C CA . THR A 1 102 ? 6.904 -7.454 -2.555 1.00 97.38 102 THR A CA 1
ATOM 860 C C . THR A 1 102 ? 6.484 -6.542 -1.399 1.00 97.38 102 THR A C 1
ATOM 862 O O . THR A 1 102 ? 6.010 -7.007 -0.357 1.00 97.38 102 THR A O 1
ATOM 865 N N . ARG A 1 103 ? 6.643 -5.222 -1.560 1.00 96.19 103 ARG A N 1
ATOM 866 C CA . ARG A 1 103 ? 6.195 -4.235 -0.572 1.00 96.19 103 ARG A CA 1
ATOM 867 C C . ARG A 1 103 ? 4.683 -4.247 -0.424 1.00 96.19 103 ARG A C 1
ATOM 869 O O . ARG A 1 103 ? 4.211 -4.253 0.712 1.00 96.19 103 ARG A O 1
ATOM 876 N N . ILE A 1 104 ? 3.944 -4.264 -1.528 1.00 97.69 104 ILE A N 1
ATOM 877 C CA . ILE A 1 104 ? 2.485 -4.351 -1.521 1.00 97.69 104 ILE A CA 1
ATOM 878 C C . ILE A 1 104 ? 2.044 -5.588 -0.736 1.00 97.69 104 ILE A C 1
ATOM 880 O O . ILE A 1 104 ? 1.278 -5.445 0.213 1.00 97.69 104 ILE A O 1
ATOM 884 N N . ASP A 1 105 ? 2.603 -6.764 -1.026 1.00 96.88 105 ASP A N 1
ATOM 885 C CA . ASP A 1 105 ? 2.236 -8.010 -0.340 1.00 96.88 105 ASP A CA 1
ATOM 886 C C . ASP A 1 105 ? 2.430 -7.944 1.178 1.00 96.88 105 ASP A C 1
ATOM 888 O O . ASP A 1 105 ? 1.609 -8.440 1.956 1.00 96.88 105 ASP A O 1
ATOM 892 N N . ASN A 1 106 ? 3.518 -7.325 1.631 1.00 95.50 106 ASN A N 1
ATOM 893 C CA . ASN A 1 106 ? 3.770 -7.157 3.058 1.00 95.50 106 ASN A CA 1
ATOM 894 C C . ASN A 1 106 ? 2.800 -6.155 3.697 1.00 95.50 106 ASN A C 1
ATOM 896 O O . ASN A 1 106 ? 2.301 -6.403 4.795 1.00 95.50 106 ASN A O 1
ATOM 900 N N . ASN A 1 107 ? 2.491 -5.059 3.005 1.00 96.62 107 ASN A N 1
ATOM 901 C CA . ASN A 1 107 ? 1.549 -4.049 3.481 1.00 96.62 107 ASN A CA 1
ATOM 902 C C . ASN A 1 107 ? 0.107 -4.579 3.518 1.00 96.62 107 ASN A C 1
ATOM 904 O O . ASN A 1 107 ? -0.596 -4.333 4.496 1.00 96.62 107 ASN A O 1
ATOM 908 N N . GLN A 1 108 ? -0.310 -5.383 2.536 1.00 96.25 108 GLN A N 1
ATOM 909 C CA . GLN A 1 108 ? -1.618 -6.046 2.526 1.00 96.25 108 GLN A CA 1
ATOM 910 C C . GLN A 1 108 ? -1.812 -6.950 3.742 1.00 96.25 108 GLN A C 1
ATOM 912 O O . GLN A 1 108 ? -2.847 -6.869 4.396 1.00 96.25 108 GLN A O 1
ATOM 917 N N . LYS A 1 109 ? -0.804 -7.746 4.121 1.00 95.62 109 LYS A N 1
ATOM 918 C CA . LYS A 1 109 ? -0.885 -8.600 5.323 1.00 95.62 109 LYS A CA 1
ATOM 919 C C . LYS A 1 109 ? -1.153 -7.787 6.593 1.00 95.62 109 LYS A C 1
ATOM 921 O O . LYS A 1 109 ? -1.978 -8.184 7.413 1.00 95.62 109 LYS A O 1
ATOM 926 N N . ILE A 1 110 ? -0.477 -6.647 6.749 1.00 94.25 110 ILE A N 1
ATOM 927 C CA . ILE A 1 110 ? -0.667 -5.748 7.899 1.00 94.25 110 ILE A CA 1
ATOM 928 C C . ILE A 1 110 ? -2.069 -5.125 7.846 1.00 94.25 110 ILE A C 1
ATOM 930 O O . ILE A 1 110 ? -2.788 -5.127 8.844 1.00 94.25 110 ILE A O 1
ATOM 934 N N . THR A 1 111 ? -2.494 -4.650 6.674 1.00 96.19 111 THR A N 1
ATOM 935 C CA . THR A 1 111 ? -3.821 -4.055 6.477 1.00 96.19 111 THR A CA 1
ATOM 936 C C . THR A 1 111 ? -4.946 -5.053 6.760 1.00 96.19 111 THR A C 1
ATOM 938 O O . THR A 1 111 ? -5.879 -4.731 7.492 1.00 96.19 111 THR A O 1
ATOM 941 N N . GLN A 1 112 ? -4.844 -6.289 6.271 1.00 96.12 112 GLN A N 1
ATOM 942 C CA . GLN A 1 112 ? -5.820 -7.359 6.508 1.00 96.12 112 GLN A CA 1
ATOM 943 C C . GLN A 1 112 ? -5.899 -7.760 7.984 1.00 96.12 112 GLN A C 1
ATOM 945 O O . GLN A 1 112 ? -6.995 -7.974 8.508 1.00 96.12 112 GLN A O 1
ATOM 950 N N . TYR A 1 113 ? -4.762 -7.794 8.683 1.00 95.25 113 TYR A N 1
ATOM 951 C CA . TYR A 1 113 ? -4.738 -7.976 10.133 1.00 95.25 113 TYR A CA 1
ATOM 952 C C . TYR A 1 113 ? -5.487 -6.843 10.858 1.00 95.25 113 TYR A C 1
ATOM 954 O O . TYR A 1 113 ? -6.337 -7.107 11.711 1.00 95.25 113 TYR A O 1
ATOM 962 N N . GLY A 1 114 ? -5.251 -5.586 10.465 1.00 95.38 114 GLY A N 1
ATOM 963 C CA . GLY A 1 114 ? -5.973 -4.427 10.995 1.00 95.38 114 GLY A CA 1
ATOM 964 C C . GLY A 1 114 ? -7.483 -4.472 10.728 1.00 95.38 114 GLY A C 1
ATOM 965 O O . GLY A 1 114 ? -8.271 -4.163 11.622 1.00 95.38 114 GLY A O 1
ATOM 966 N N . ILE A 1 115 ? -7.908 -4.924 9.542 1.00 96.62 115 ILE A N 1
ATOM 967 C CA . ILE A 1 115 ? -9.331 -5.123 9.205 1.00 96.62 115 ILE A CA 1
ATOM 968 C C . ILE A 1 115 ? -9.981 -6.131 10.165 1.00 96.62 115 ILE A C 1
ATOM 970 O O . ILE A 1 115 ? -11.039 -5.848 10.726 1.00 96.62 115 ILE A O 1
ATOM 974 N N . ALA A 1 116 ? -9.332 -7.269 10.429 1.00 96.12 116 ALA A N 1
ATOM 975 C CA . ALA A 1 116 ? -9.859 -8.278 11.354 1.00 96.12 116 ALA A CA 1
ATOM 976 C C . ALA A 1 116 ? -9.981 -7.756 12.802 1.00 96.12 116 ALA A C 1
ATOM 978 O O . ALA A 1 116 ? -10.927 -8.090 13.527 1.00 96.12 116 ALA A O 1
ATOM 979 N N . ILE A 1 117 ? -9.045 -6.902 13.229 1.00 95.69 117 ILE A N 1
ATOM 980 C CA . ILE A 1 117 ? -9.129 -6.221 14.526 1.00 95.69 117 ILE A CA 1
ATOM 981 C C . ILE A 1 117 ? -10.293 -5.237 14.549 1.00 95.69 117 ILE A C 1
ATOM 983 O O . ILE A 1 117 ? -11.055 -5.235 15.516 1.00 95.69 117 ILE A O 1
ATOM 987 N N . LEU A 1 118 ? -10.463 -4.431 13.498 1.00 96.38 118 LEU A N 1
ATOM 988 C CA . LEU A 1 118 ? -11.582 -3.497 13.386 1.00 96.38 118 LEU A CA 1
ATOM 989 C C . LEU A 1 118 ? -12.924 -4.225 13.491 1.00 96.38 118 LEU A C 1
ATOM 991 O O . LEU A 1 118 ? -13.822 -3.721 14.165 1.00 96.38 118 LEU A O 1
ATOM 995 N N . ASP A 1 119 ? -13.061 -5.408 12.888 1.00 95.75 119 ASP A N 1
ATOM 996 C CA . ASP A 1 119 ? -14.269 -6.244 12.986 1.00 95.75 119 ASP A CA 1
ATOM 997 C C . ASP A 1 119 ? -14.572 -6.627 14.433 1.00 95.75 119 ASP A C 1
ATOM 999 O O . ASP A 1 119 ? -15.679 -6.406 14.937 1.00 95.75 119 ASP A O 1
ATOM 1003 N N . SER A 1 120 ? -13.553 -7.115 15.135 1.00 96.50 120 SER A N 1
ATOM 1004 C CA . SER A 1 120 ? -13.658 -7.472 16.549 1.00 96.50 120 SER A CA 1
ATOM 1005 C C . SER A 1 120 ? -13.951 -6.257 17.434 1.00 96.50 120 SER A C 1
ATOM 1007 O O . SER A 1 120 ? -14.740 -6.349 18.376 1.00 96.50 120 SER A O 1
ATOM 1009 N N . LEU A 1 121 ? -13.342 -5.108 17.134 1.00 96.69 121 LEU A N 1
ATOM 1010 C CA . LEU A 1 121 ? -13.515 -3.870 17.889 1.00 96.69 121 LEU A CA 1
ATOM 1011 C C . LEU A 1 121 ? -14.928 -3.302 17.719 1.00 96.69 121 LEU A C 1
ATOM 1013 O O . LEU A 1 121 ? -15.551 -2.918 18.706 1.00 96.69 121 LEU A O 1
ATOM 1017 N N . ARG A 1 122 ? -15.477 -3.306 16.497 1.00 97.12 122 ARG A N 1
ATOM 1018 C CA . ARG A 1 122 ? -16.869 -2.897 16.249 1.00 97.12 122 ARG A CA 1
ATOM 1019 C C . ARG A 1 122 ? -17.857 -3.786 16.991 1.00 97.12 122 ARG A C 1
ATOM 1021 O O . ARG A 1 122 ? -18.791 -3.263 17.599 1.00 97.12 122 A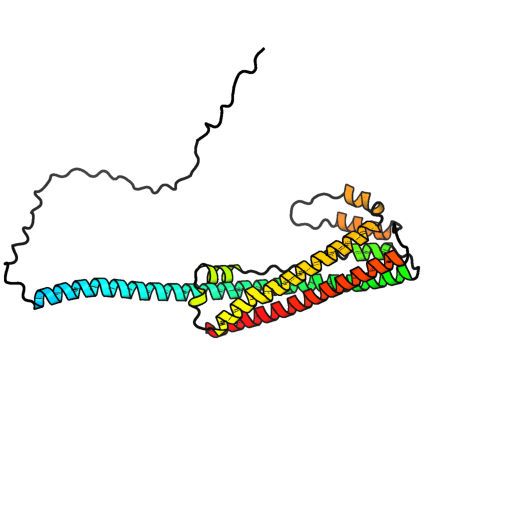RG A O 1
ATOM 1028 N N . TYR A 1 123 ? -17.637 -5.102 16.980 1.00 97.25 123 TYR A N 1
ATOM 1029 C CA . TYR A 1 123 ? -18.444 -6.035 17.765 1.00 97.25 123 TYR A CA 1
ATOM 1030 C C . TYR A 1 123 ? -18.409 -5.685 19.259 1.00 97.25 123 TYR A C 1
ATOM 1032 O O . TYR A 1 123 ? -19.459 -5.623 19.901 1.00 97.25 123 TYR A O 1
ATOM 1040 N N . GLU A 1 124 ? -17.225 -5.394 19.809 1.00 97.06 124 GLU A N 1
ATOM 1041 C CA . GLU A 1 124 ? -17.109 -5.018 21.220 1.00 97.06 124 GLU A CA 1
ATOM 1042 C C . GLU A 1 124 ? -17.832 -3.700 21.519 1.00 97.06 124 GLU A C 1
ATOM 1044 O O . GLU A 1 124 ? -18.563 -3.622 22.501 1.00 97.06 124 GLU A O 1
ATOM 1049 N N . VAL A 1 125 ? -17.734 -2.690 20.648 1.00 97.12 125 VAL A N 1
ATOM 1050 C CA . VAL A 1 125 ? -18.471 -1.425 20.821 1.00 97.12 125 VAL A CA 1
ATOM 1051 C C . VAL A 1 125 ? -19.987 -1.647 20.824 1.00 97.12 125 VAL A C 1
ATOM 1053 O O . VAL A 1 125 ? -20.682 -1.061 21.653 1.00 97.12 125 VAL A O 1
ATOM 1056 N N . VAL A 1 126 ? -20.518 -2.528 19.971 1.00 98.00 126 VAL A N 1
ATOM 1057 C CA . VAL A 1 126 ? -21.946 -2.903 20.008 1.00 98.00 126 VAL A CA 1
ATOM 1058 C C . VAL A 1 126 ? -22.307 -3.572 21.335 1.00 98.00 126 VAL A C 1
ATOM 1060 O O . VAL A 1 126 ? -23.355 -3.277 21.913 1.00 98.00 126 VAL A O 1
ATOM 1063 N N . ALA A 1 127 ? -21.441 -4.437 21.863 1.00 97.38 127 ALA A N 1
ATOM 1064 C CA . ALA A 1 127 ? -21.654 -5.040 23.173 1.00 97.38 127 ALA A CA 1
ATOM 1065 C C . ALA A 1 127 ? -21.659 -3.985 24.300 1.00 97.38 127 ALA A C 1
ATOM 1067 O O . ALA A 1 127 ? -22.537 -4.039 25.168 1.00 97.38 127 ALA A O 1
ATOM 1068 N N . LEU A 1 128 ? -20.759 -2.992 24.247 1.00 96.38 128 LEU A N 1
ATOM 1069 C CA . LEU A 1 128 ? -20.735 -1.852 25.173 1.00 96.38 128 LEU A CA 1
ATOM 1070 C C . LEU A 1 128 ? -22.035 -1.035 25.113 1.00 96.38 128 LEU A C 1
ATOM 1072 O O . LEU A 1 128 ? -22.620 -0.729 26.152 1.00 96.38 128 LEU A O 1
ATOM 1076 N N . ILE A 1 129 ? -22.539 -0.742 23.908 1.00 96.81 129 ILE A N 1
ATOM 1077 C CA . ILE A 1 129 ? -23.821 -0.039 23.696 1.00 96.81 129 ILE A CA 1
ATOM 1078 C C . ILE A 1 129 ? -24.985 -0.795 24.357 1.00 96.81 129 ILE A C 1
ATOM 1080 O O . ILE A 1 129 ? -25.894 -0.181 24.929 1.00 96.81 129 ILE A O 1
ATOM 1084 N N . ASN A 1 130 ? -24.937 -2.127 24.316 1.00 96.75 130 ASN A N 1
ATOM 1085 C CA . ASN A 1 130 ? -25.933 -3.017 24.909 1.00 96.75 130 ASN A CA 1
ATOM 1086 C C . ASN A 1 130 ? -25.714 -3.282 26.411 1.00 96.75 130 ASN A C 1
ATOM 1088 O O . ASN A 1 130 ? -26.449 -4.066 27.009 1.00 96.75 130 ASN A O 1
ATOM 1092 N N . GLY A 1 131 ? -24.746 -2.611 27.042 1.00 93.56 131 GLY A N 1
ATOM 1093 C CA . GLY A 1 131 ? -24.538 -2.626 28.491 1.00 93.56 131 GLY A CA 1
ATOM 1094 C C . GLY A 1 131 ? -23.519 -3.648 29.000 1.00 93.56 131 GLY A C 1
ATOM 1095 O O . GLY A 1 131 ? -23.291 -3.702 30.211 1.00 93.56 131 GLY A O 1
ATOM 1096 N N . LYS A 1 132 ? -22.867 -4.426 28.124 1.00 93.62 132 LYS A N 1
ATOM 1097 C CA . LYS A 1 132 ? -21.716 -5.254 28.518 1.00 93.62 132 LYS A CA 1
ATOM 1098 C C . LYS A 1 132 ? -20.544 -4.321 28.830 1.00 93.62 132 LYS A C 1
ATOM 1100 O O . LYS A 1 132 ? -20.198 -3.503 27.998 1.00 93.62 132 LYS A O 1
ATOM 1105 N N . LYS A 1 133 ? -19.915 -4.420 30.002 1.00 88.88 133 LYS A N 1
ATOM 1106 C CA . LYS A 1 133 ? -18.822 -3.511 30.418 1.00 88.88 133 LYS A CA 1
ATOM 1107 C C . LYS A 1 133 ? -17.452 -4.186 30.388 1.00 88.88 133 LYS A C 1
ATOM 1109 O O . LYS A 1 133 ? -16.738 -4.196 31.384 1.00 88.88 133 LYS A O 1
ATOM 1114 N N . ASP A 1 134 ? -17.103 -4.782 29.254 1.00 92.75 134 ASP A N 1
ATOM 1115 C CA . ASP A 1 134 ? -15.801 -5.430 29.046 1.00 92.75 134 ASP A CA 1
ATOM 1116 C C . ASP A 1 134 ? -14.811 -4.441 28.414 1.00 92.75 134 ASP A C 1
ATOM 1118 O O . ASP A 1 134 ? -14.422 -4.529 27.248 1.00 92.75 134 ASP A O 1
ATOM 1122 N N . TYR A 1 135 ? -14.453 -3.423 29.198 1.00 94.25 135 TYR A N 1
ATOM 1123 C CA . TYR A 1 135 ? -13.558 -2.367 28.736 1.00 94.25 135 TYR A CA 1
ATOM 1124 C C . TYR A 1 135 ? -12.149 -2.903 28.468 1.00 94.25 135 TYR A C 1
ATOM 1126 O O . TYR A 1 135 ? -11.527 -2.494 27.495 1.00 94.25 135 TYR A O 1
ATOM 1134 N N . ASN A 1 136 ? -11.667 -3.877 29.245 1.00 94.12 136 ASN A N 1
ATOM 1135 C CA . ASN A 1 136 ? -10.352 -4.488 29.032 1.00 94.12 136 ASN A CA 1
ATOM 1136 C C . ASN A 1 136 ? -10.196 -5.031 27.607 1.00 94.12 136 ASN A C 1
ATOM 1138 O O . ASN A 1 136 ? -9.181 -4.776 26.954 1.00 94.12 136 ASN A O 1
ATOM 1142 N N . ARG A 1 137 ? -11.221 -5.721 27.091 1.00 93.31 137 ARG A N 1
ATOM 1143 C CA . ARG A 1 137 ? -11.229 -6.204 25.709 1.00 93.31 137 ARG A CA 1
ATOM 1144 C C . ARG A 1 137 ? -11.266 -5.069 24.687 1.00 93.31 137 ARG A C 1
ATOM 1146 O O . ARG A 1 137 ? -10.547 -5.150 23.694 1.00 93.31 137 ARG A O 1
ATOM 1153 N N . PHE A 1 138 ? -12.053 -4.019 24.927 1.00 94.69 138 PHE A N 1
ATOM 1154 C CA . PHE A 1 138 ? -12.089 -2.833 24.062 1.00 94.69 138 PHE A CA 1
ATOM 1155 C C . PHE A 1 138 ? -10.703 -2.184 23.925 1.00 94.69 138 PHE A C 1
ATOM 1157 O O . PHE A 1 138 ? -10.226 -1.996 22.806 1.00 94.69 138 PHE A O 1
ATOM 1164 N N . TYR A 1 139 ? -10.027 -1.920 25.047 1.00 93.75 139 TYR A N 1
ATOM 1165 C CA . TYR A 1 139 ? -8.672 -1.362 25.062 1.00 93.75 139 TYR A CA 1
ATOM 1166 C C . TYR A 1 139 ? -7.670 -2.276 24.355 1.00 93.75 139 TYR A C 1
ATOM 1168 O O . TYR A 1 139 ? -6.944 -1.824 23.477 1.00 93.75 139 TYR A O 1
ATOM 1176 N N . LYS A 1 140 ? -7.675 -3.580 24.663 1.00 92.12 140 LYS A N 1
ATOM 1177 C CA . LYS A 1 140 ? -6.767 -4.548 24.029 1.00 92.12 140 LYS A CA 1
ATOM 1178 C C . LYS A 1 140 ? -6.917 -4.576 22.505 1.00 92.12 140 LYS A C 1
ATOM 1180 O O . LYS A 1 140 ? -5.922 -4.620 21.786 1.00 92.12 140 LYS A O 1
ATOM 1185 N N . LEU A 1 141 ? -8.153 -4.550 22.005 1.00 93.62 141 LEU A N 1
ATOM 1186 C CA . LEU A 1 141 ? -8.430 -4.511 20.567 1.00 93.62 141 LEU A CA 1
ATOM 1187 C C . LEU A 1 141 ? -7.982 -3.186 19.940 1.00 93.62 141 LEU A C 1
ATOM 1189 O O . LEU A 1 141 ? -7.416 -3.197 18.850 1.00 93.62 141 LEU A O 1
ATOM 1193 N N . ARG A 1 142 ? -8.191 -2.055 20.625 1.00 92.25 142 ARG A N 1
ATOM 1194 C CA . ARG A 1 142 ? -7.733 -0.750 20.140 1.00 92.25 142 ARG A CA 1
ATOM 1195 C C . ARG A 1 142 ? -6.210 -0.653 20.074 1.00 92.25 142 ARG A C 1
ATOM 1197 O O . ARG A 1 142 ? -5.708 -0.140 19.078 1.00 92.25 142 ARG A O 1
ATOM 1204 N N . GLU A 1 143 ? -5.490 -1.145 21.077 1.00 88.06 143 GLU A N 1
ATOM 1205 C CA . GLU A 1 143 ? -4.019 -1.166 21.071 1.00 88.06 143 GLU A CA 1
ATOM 1206 C C . GLU A 1 143 ? -3.463 -2.144 20.027 1.00 88.06 143 GLU A C 1
ATOM 1208 O O . GLU A 1 143 ? -2.437 -1.885 19.403 1.00 88.06 143 GLU A O 1
ATOM 1213 N N . GLY A 1 144 ? -4.180 -3.241 19.756 1.00 86.62 144 GLY A N 1
ATOM 1214 C CA . GLY A 1 144 ? -3.844 -4.158 18.666 1.00 86.62 144 GLY A CA 1
ATOM 1215 C C . GLY A 1 144 ? -3.894 -3.513 17.274 1.00 86.62 144 GLY A C 1
ATOM 1216 O O . GLY A 1 144 ? -3.233 -4.000 16.357 1.00 86.62 144 GLY A O 1
ATOM 1217 N N . LEU A 1 145 ? -4.635 -2.411 17.110 1.00 86.50 145 LEU A N 1
ATOM 1218 C CA . LEU A 1 145 ? -4.738 -1.635 15.871 1.00 86.50 145 LEU A CA 1
ATOM 1219 C C . LEU A 1 145 ? -3.575 -0.632 15.742 1.00 86.50 145 LEU A C 1
ATOM 1221 O O . LEU A 1 145 ? -3.783 0.568 15.568 1.00 86.50 145 LEU A O 1
ATOM 1225 N N . SER A 1 146 ? -2.343 -1.119 15.898 1.00 68.75 146 SER A N 1
ATOM 1226 C CA . SER A 1 146 ? -1.148 -0.276 16.028 1.00 68.75 146 SER A CA 1
ATOM 1227 C C . SER A 1 146 ? -0.633 0.296 14.704 1.00 68.75 146 SER A C 1
ATOM 1229 O O . SER A 1 146 ? 0.019 1.338 14.716 1.00 68.75 146 SER A O 1
ATOM 1231 N N . ALA A 1 147 ? -0.922 -0.353 13.569 1.00 73.81 147 ALA A N 1
ATOM 1232 C CA . ALA A 1 147 ? -0.511 0.099 12.240 1.00 73.81 147 ALA A CA 1
ATOM 1233 C C . ALA A 1 147 ? -1.351 -0.536 11.118 1.00 73.81 147 ALA A C 1
ATOM 1235 O O . ALA A 1 147 ? -1.995 -1.572 11.301 1.00 73.81 147 ALA A O 1
ATOM 1236 N N . TYR A 1 148 ? -1.279 0.068 9.935 1.00 84.12 148 TYR A N 1
ATOM 1237 C CA . TYR A 1 148 ? -1.713 -0.502 8.659 1.00 84.12 148 TYR A CA 1
ATOM 1238 C C . TYR A 1 148 ? -0.641 -0.277 7.596 1.00 84.12 148 TYR A C 1
ATOM 1240 O O . TYR A 1 148 ? 0.335 0.436 7.829 1.00 84.12 148 TYR A O 1
ATOM 1248 N N . GLY A 1 149 ? -0.786 -0.949 6.456 1.00 87.25 149 GLY A N 1
ATOM 1249 C CA . GLY A 1 149 ? 0.206 -0.891 5.397 1.00 87.25 149 GLY A CA 1
ATOM 1250 C C . GLY A 1 149 ? 0.210 0.452 4.664 1.00 87.25 149 GLY A C 1
ATOM 1251 O O . GLY A 1 149 ? -0.816 0.864 4.132 1.00 87.25 149 GLY A O 1
ATOM 1252 N N . GLU A 1 150 ? 1.375 1.088 4.579 1.00 92.12 150 GLU A N 1
ATOM 1253 C CA . GLU A 1 150 ? 1.641 2.272 3.756 1.00 92.12 150 GLU A CA 1
ATOM 1254 C C . GLU A 1 150 ? 2.732 1.929 2.726 1.00 92.12 150 GLU A C 1
ATOM 1256 O O . GLU A 1 150 ? 3.921 2.183 2.962 1.00 92.12 150 GLU A O 1
ATOM 1261 N N . PRO A 1 151 ? 2.382 1.284 1.596 1.00 93.06 151 PRO A N 1
ATOM 1262 C CA . PRO A 1 151 ? 3.374 0.946 0.587 1.00 93.06 151 PRO A CA 1
ATOM 1263 C C . PRO A 1 151 ? 3.993 2.223 0.004 1.00 93.06 151 PRO A C 1
ATOM 1265 O O . PRO A 1 151 ? 3.305 3.200 -0.275 1.00 93.06 151 PRO A O 1
ATOM 1268 N N . ARG A 1 152 ? 5.312 2.201 -0.199 1.00 91.62 152 ARG A N 1
ATOM 1269 C CA . ARG A 1 152 ? 6.047 3.246 -0.920 1.00 91.62 152 ARG A CA 1
ATOM 1270 C C . ARG A 1 152 ? 6.519 2.676 -2.248 1.00 91.62 152 ARG A C 1
ATOM 1272 O O . ARG A 1 152 ? 7.235 1.673 -2.241 1.00 91.62 152 ARG A O 1
ATOM 1279 N N . PHE A 1 153 ? 6.141 3.326 -3.340 1.00 9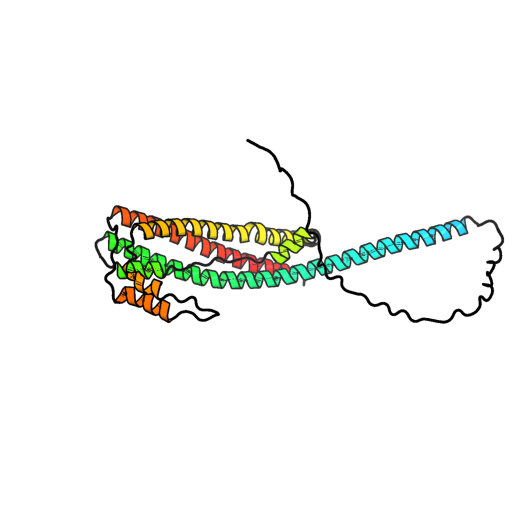5.19 153 PHE A N 1
ATOM 1280 C 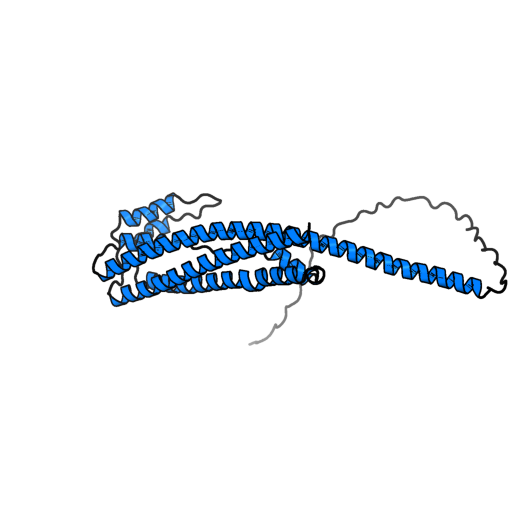CA . PHE A 1 153 ? 6.498 2.922 -4.697 1.00 95.19 153 PHE A CA 1
ATOM 1281 C C . PHE A 1 153 ? 7.867 3.461 -5.098 1.00 95.19 153 PHE A C 1
ATOM 1283 O O . PHE A 1 153 ? 8.262 4.550 -4.677 1.00 95.19 153 PHE A O 1
ATOM 1290 N N . ASN A 1 154 ? 8.605 2.695 -5.895 1.00 95.12 154 ASN A N 1
ATOM 1291 C CA . ASN A 1 154 ? 9.915 3.092 -6.388 1.00 95.12 154 ASN A CA 1
ATOM 1292 C C . ASN A 1 154 ? 9.823 3.705 -7.798 1.00 95.12 154 ASN A C 1
ATOM 1294 O O . ASN A 1 154 ? 9.847 3.002 -8.813 1.00 95.12 154 ASN A O 1
ATOM 1298 N N . SER A 1 155 ? 9.767 5.038 -7.854 1.00 95.56 155 SER A N 1
ATOM 1299 C CA . SER A 1 155 ? 9.697 5.828 -9.092 1.00 95.56 155 SER A CA 1
ATOM 1300 C C . SER A 1 155 ? 11.050 6.125 -9.735 1.00 95.56 155 SER A C 1
ATOM 1302 O O . SER A 1 155 ? 11.076 6.670 -10.828 1.00 95.56 155 SER A O 1
ATOM 1304 N N . SER A 1 156 ? 12.176 5.739 -9.125 1.00 96.75 156 SER A N 1
ATOM 1305 C CA . SER A 1 156 ? 13.512 6.183 -9.568 1.00 96.75 156 SER A CA 1
ATOM 1306 C C . SER A 1 156 ? 13.782 5.964 -11.059 1.00 96.75 156 SER A C 1
ATOM 1308 O O . SER A 1 156 ? 14.309 6.845 -11.736 1.00 96.75 156 SER A O 1
ATOM 1310 N N . ALA A 1 157 ? 13.381 4.807 -11.592 1.00 97.12 157 ALA A N 1
ATOM 1311 C CA . ALA A 1 157 ? 13.564 4.505 -13.003 1.00 97.12 157 ALA A CA 1
ATOM 1312 C C . ALA A 1 157 ? 12.662 5.334 -13.919 1.00 97.12 157 ALA A C 1
ATOM 1314 O O . ALA A 1 157 ? 13.089 5.768 -14.988 1.00 97.12 157 ALA A O 1
ATOM 1315 N N . TYR A 1 158 ? 11.423 5.555 -13.491 1.00 97.88 158 TYR A N 1
ATOM 1316 C CA . TYR A 1 158 ? 10.466 6.394 -14.193 1.00 97.88 158 TYR A CA 1
ATOM 1317 C C . TYR A 1 158 ? 10.913 7.858 -14.206 1.00 97.88 158 TYR A C 1
ATOM 1319 O O . TYR A 1 158 ? 10.976 8.467 -15.272 1.00 97.88 158 TYR A O 1
ATOM 1327 N N . ASP A 1 159 ? 11.333 8.382 -13.055 1.00 97.88 159 ASP A N 1
ATOM 1328 C CA . ASP A 1 159 ? 11.841 9.747 -12.899 1.00 97.88 159 ASP A CA 1
ATOM 1329 C C . ASP A 1 159 ? 13.069 9.982 -13.785 1.00 97.88 159 ASP A C 1
ATOM 1331 O O . ASP A 1 159 ? 13.224 11.040 -14.399 1.00 97.88 159 ASP A O 1
ATOM 1335 N N . GLN A 1 160 ? 13.936 8.972 -13.904 1.00 97.19 160 GLN A N 1
ATOM 1336 C CA . GLN A 1 160 ? 15.084 9.035 -14.795 1.00 97.19 160 GLN A CA 1
ATOM 1337 C C . GLN A 1 160 ? 14.658 9.023 -16.269 1.00 97.19 160 GLN A C 1
ATOM 1339 O O . GLN A 1 160 ? 15.164 9.851 -17.027 1.00 97.19 160 GLN A O 1
ATOM 1344 N N . LEU A 1 161 ? 13.714 8.165 -16.685 1.00 96.88 161 LEU A N 1
ATOM 1345 C CA . LEU A 1 161 ? 13.187 8.160 -18.062 1.00 96.88 161 LEU A CA 1
ATOM 1346 C C . LEU A 1 161 ? 12.578 9.507 -18.460 1.00 96.88 161 LEU A C 1
ATOM 1348 O O . LEU A 1 161 ? 12.807 9.977 -19.578 1.00 96.88 161 LEU A O 1
ATOM 1352 N N . THR A 1 162 ? 11.796 10.113 -17.569 1.00 96.69 162 THR A N 1
ATOM 1353 C CA . THR A 1 162 ? 11.087 11.368 -17.836 1.00 96.69 162 THR A CA 1
ATOM 1354 C C . THR A 1 162 ? 12.044 12.556 -17.831 1.00 96.69 162 THR A C 1
ATOM 1356 O O . THR A 1 162 ? 12.100 13.301 -18.809 1.00 96.69 162 THR A O 1
ATOM 1359 N N . THR A 1 163 ? 12.868 12.697 -16.789 1.00 96.81 163 THR A N 1
ATOM 1360 C CA . THR A 1 163 ? 13.763 13.855 -16.612 1.00 96.81 163 THR A CA 1
ATOM 1361 C C . THR A 1 163 ? 14.869 13.910 -17.666 1.00 96.81 163 THR A C 1
ATOM 1363 O O . THR A 1 163 ? 15.260 14.991 -18.099 1.00 96.81 163 THR A O 1
ATOM 1366 N N . THR A 1 164 ? 15.373 12.756 -18.115 1.00 95.62 164 THR A N 1
ATOM 1367 C CA . THR A 1 164 ? 16.417 12.692 -19.157 1.00 95.62 164 THR A CA 1
ATOM 1368 C C . THR A 1 164 ? 15.858 12.704 -20.582 1.00 95.62 164 THR A C 1
ATOM 1370 O O . THR A 1 164 ? 16.626 12.714 -21.541 1.00 95.62 164 THR A O 1
ATOM 1373 N N . GLY A 1 165 ? 14.531 12.695 -20.744 1.00 94.94 165 GLY A N 1
ATOM 1374 C CA . GLY A 1 165 ? 13.877 12.640 -22.051 1.00 94.94 165 GLY A CA 1
ATOM 1375 C C . GLY A 1 165 ? 13.980 11.284 -22.756 1.00 94.94 165 GLY A C 1
ATOM 1376 O O . GLY A 1 165 ? 13.565 11.185 -23.908 1.00 94.94 165 GLY A O 1
ATOM 1377 N N . LEU A 1 166 ? 14.484 10.239 -22.088 1.00 95.69 166 LEU A N 1
ATOM 1378 C CA . LEU A 1 166 ? 14.602 8.885 -22.643 1.00 95.69 166 LEU A CA 1
ATOM 1379 C C . LEU A 1 166 ? 13.240 8.234 -22.913 1.00 95.69 166 LEU A C 1
ATOM 1381 O O . LEU A 1 166 ? 13.144 7.377 -23.787 1.00 95.69 166 LEU A O 1
ATOM 1385 N N . LEU A 1 167 ? 12.175 8.653 -22.218 1.00 95.00 167 LEU A N 1
ATOM 1386 C CA . LEU A 1 167 ? 10.829 8.101 -22.417 1.00 95.00 167 LEU A CA 1
ATOM 1387 C C . LEU A 1 167 ? 10.372 8.186 -23.885 1.00 95.00 167 LEU A C 1
ATOM 1389 O O . LEU A 1 167 ? 9.776 7.244 -24.396 1.00 95.00 167 LEU A O 1
ATOM 1393 N N . ARG A 1 168 ? 10.707 9.279 -24.589 1.00 93.31 168 ARG A N 1
ATOM 1394 C CA . ARG A 1 168 ? 10.336 9.490 -26.004 1.00 93.31 168 ARG A CA 1
ATOM 1395 C C . ARG A 1 168 ? 11.064 8.558 -26.979 1.00 93.31 168 ARG A C 1
ATOM 1397 O O . ARG A 1 168 ? 10.707 8.510 -28.149 1.00 93.31 168 ARG A O 1
ATOM 1404 N N . LEU A 1 169 ? 12.128 7.901 -26.517 1.00 94.94 169 LEU A N 1
ATOM 1405 C CA . LEU A 1 169 ? 12.962 7.007 -27.320 1.00 94.94 169 LEU A CA 1
ATOM 1406 C C . LEU A 1 169 ? 12.484 5.550 -27.234 1.00 94.94 169 LEU A C 1
ATOM 1408 O O . LEU A 1 169 ? 12.969 4.694 -27.973 1.00 94.94 169 LEU A O 1
ATOM 1412 N N . ILE A 1 170 ? 11.518 5.257 -26.358 1.00 95.31 170 ILE A N 1
ATOM 1413 C CA . ILE A 1 170 ? 10.851 3.958 -26.313 1.00 95.31 170 ILE A CA 1
ATOM 1414 C C . ILE A 1 170 ? 10.004 3.801 -27.582 1.00 95.31 170 ILE A C 1
ATOM 1416 O O . ILE A 1 170 ? 9.100 4.586 -27.840 1.00 95.31 170 ILE A O 1
ATOM 1420 N N . LYS A 1 171 ? 10.274 2.753 -28.367 1.00 92.56 171 LYS A N 1
ATOM 1421 C CA . LYS A 1 171 ? 9.624 2.525 -29.675 1.00 92.56 171 LYS A CA 1
ATOM 1422 C C . LYS A 1 171 ? 8.138 2.153 -29.580 1.00 92.56 171 LYS A C 1
ATOM 1424 O O . LYS A 1 171 ? 7.406 2.323 -30.548 1.00 92.56 171 LYS A O 1
ATOM 1429 N N . SER A 1 172 ? 7.702 1.597 -28.449 1.00 95.25 172 SER A N 1
ATOM 1430 C CA . SER A 1 172 ? 6.321 1.153 -28.241 1.00 95.25 172 SER A CA 1
ATOM 1431 C C . SER A 1 172 ? 5.501 2.227 -27.527 1.00 95.25 172 SER A C 1
ATOM 1433 O O . SER A 1 172 ? 5.627 2.400 -26.313 1.00 95.25 172 SER A O 1
ATOM 1435 N N . ASP A 1 173 ? 4.597 2.888 -28.257 1.00 94.94 173 ASP A N 1
ATOM 1436 C CA . ASP A 1 173 ? 3.625 3.830 -27.680 1.00 94.94 173 ASP A CA 1
ATOM 1437 C C . ASP A 1 173 ? 2.773 3.164 -26.593 1.00 94.94 173 ASP A C 1
ATOM 1439 O O . ASP A 1 173 ? 2.480 3.755 -25.554 1.00 94.94 173 ASP A O 1
ATOM 1443 N N . SER A 1 174 ? 2.406 1.896 -26.803 1.00 95.56 174 SER A N 1
ATOM 1444 C CA . SER A 1 174 ? 1.642 1.126 -25.823 1.00 95.56 174 SER A CA 1
ATOM 1445 C C . SER A 1 174 ? 2.426 0.921 -24.526 1.00 95.56 174 SER A C 1
ATOM 1447 O O . SER A 1 174 ? 1.831 0.991 -23.450 1.00 95.56 174 SER A O 1
ATOM 1449 N N . LEU A 1 175 ? 3.743 0.704 -24.605 1.00 96.88 175 LEU A N 1
ATOM 1450 C CA . LEU A 1 175 ? 4.593 0.592 -23.421 1.00 96.88 175 LEU A CA 1
ATOM 1451 C C . LEU A 1 175 ? 4.696 1.935 -22.691 1.00 96.88 175 LEU A C 1
ATOM 1453 O O . LEU A 1 175 ? 4.531 1.966 -21.476 1.00 96.88 175 LEU A O 1
ATOM 1457 N N . ILE A 1 176 ? 4.889 3.042 -23.418 1.00 97.12 176 ILE A N 1
ATOM 1458 C CA . ILE A 1 176 ? 4.900 4.395 -22.832 1.00 97.12 176 ILE A CA 1
ATOM 1459 C C . ILE A 1 176 ? 3.595 4.663 -22.072 1.00 97.12 176 ILE A C 1
ATOM 1461 O O . ILE A 1 176 ? 3.626 5.132 -20.934 1.00 97.12 176 ILE A O 1
ATOM 1465 N N . LEU A 1 177 ? 2.446 4.326 -22.669 1.00 96.69 177 LEU A N 1
ATOM 1466 C CA . LEU A 1 177 ? 1.142 4.485 -22.026 1.00 96.69 177 LEU A CA 1
ATOM 1467 C C . LEU A 1 177 ? 1.025 3.656 -20.743 1.00 96.69 177 LEU A C 1
ATOM 1469 O O . LEU A 1 177 ? 0.535 4.173 -19.745 1.00 96.69 177 LEU A O 1
ATOM 1473 N N . HIS A 1 178 ? 1.491 2.405 -20.742 1.00 97.38 178 HIS A N 1
ATOM 1474 C CA . HIS A 1 178 ? 1.450 1.551 -19.550 1.00 97.38 178 HIS A CA 1
ATOM 1475 C C . HIS A 1 178 ? 2.394 2.041 -18.443 1.00 97.38 178 HIS A C 1
ATOM 1477 O O . HIS A 1 178 ? 2.021 2.002 -17.272 1.00 97.38 178 HIS A O 1
ATOM 1483 N N . ILE A 1 179 ? 3.590 2.523 -18.801 1.00 98.31 179 ILE A N 1
ATOM 1484 C CA . ILE A 1 179 ? 4.538 3.126 -17.853 1.00 98.31 179 ILE A CA 1
ATOM 1485 C C . ILE A 1 179 ? 3.886 4.336 -17.174 1.00 98.31 179 ILE A C 1
ATOM 1487 O O . ILE A 1 179 ? 3.819 4.389 -15.947 1.00 98.31 179 ILE A O 1
ATOM 1491 N N . ASN A 1 180 ? 3.358 5.273 -17.967 1.00 97.81 180 ASN A N 1
ATOM 1492 C CA . ASN A 1 180 ? 2.716 6.476 -17.439 1.00 97.81 180 ASN A CA 1
ATOM 1493 C C . ASN A 1 180 ? 1.481 6.135 -16.600 1.00 97.81 180 ASN A C 1
ATOM 1495 O O . ASN A 1 180 ? 1.292 6.699 -15.529 1.00 97.81 180 ASN A O 1
ATOM 1499 N N . ASP A 1 181 ? 0.645 5.196 -17.050 1.00 98.06 181 ASP A N 1
ATOM 1500 C CA . ASP A 1 181 ? -0.549 4.797 -16.306 1.00 98.06 181 ASP A CA 1
ATOM 1501 C C . ASP A 1 181 ? -0.200 4.251 -14.917 1.00 98.06 181 ASP A C 1
ATOM 1503 O O . ASP A 1 181 ? -0.795 4.669 -13.920 1.00 98.06 181 ASP A O 1
ATOM 1507 N N . TYR A 1 182 ? 0.804 3.373 -14.832 1.00 98.56 182 TYR A N 1
ATOM 1508 C CA . TYR A 1 182 ? 1.264 2.841 -13.555 1.00 98.56 182 TYR A CA 1
ATOM 1509 C C . TYR A 1 182 ? 1.761 3.961 -12.630 1.00 98.56 182 TYR A C 1
ATOM 1511 O O . TYR A 1 182 ? 1.241 4.122 -11.525 1.00 98.56 182 TYR A O 1
ATOM 1519 N N . TYR A 1 183 ? 2.718 4.769 -13.090 1.00 98.25 183 TYR A N 1
ATOM 1520 C CA . TYR A 1 183 ? 3.404 5.738 -12.232 1.00 98.25 183 TYR A CA 1
ATOM 1521 C C . TYR A 1 183 ? 2.618 7.017 -11.931 1.00 98.25 183 TYR A C 1
ATOM 1523 O O . TYR A 1 183 ? 2.861 7.616 -10.888 1.00 98.25 183 TYR A O 1
ATOM 1531 N N . GLU A 1 184 ? 1.679 7.429 -12.785 1.00 96.88 184 GLU A N 1
ATOM 1532 C CA . GLU A 1 184 ? 0.893 8.655 -12.572 1.00 96.88 184 GLU A CA 1
ATOM 1533 C C . GLU A 1 184 ? -0.489 8.373 -11.981 1.00 96.88 184 GLU A C 1
ATOM 1535 O O . GLU A 1 184 ? -1.009 9.161 -11.192 1.00 96.88 184 GLU A O 1
ATOM 1540 N N . ARG A 1 185 ? -1.125 7.256 -12.361 1.00 97.94 185 ARG A N 1
ATOM 1541 C CA . ARG A 1 185 ? -2.493 6.942 -11.925 1.00 97.94 185 ARG A CA 1
ATOM 1542 C C . ARG A 1 185 ? -2.519 5.879 -10.839 1.00 97.94 185 ARG A C 1
ATOM 1544 O O . ARG A 1 185 ? -3.214 6.057 -9.838 1.00 97.94 185 ARG A O 1
ATOM 1551 N N . VAL A 1 186 ? -1.836 4.755 -11.045 1.00 98.50 186 VAL A N 1
ATOM 1552 C CA . VAL A 1 186 ? -1.960 3.588 -10.157 1.00 98.50 186 VAL A CA 1
ATOM 1553 C C . VAL A 1 186 ? -1.296 3.835 -8.805 1.00 98.50 186 VAL A C 1
ATOM 1555 O O . VAL A 1 186 ? -1.940 3.624 -7.775 1.00 98.50 186 VAL A O 1
ATOM 1558 N N . THR A 1 187 ? -0.056 4.323 -8.791 1.00 97.81 187 THR A N 1
ATOM 1559 C CA . THR A 1 187 ? 0.661 4.700 -7.557 1.00 97.81 187 THR A CA 1
ATOM 1560 C C . THR A 1 187 ? -0.096 5.796 -6.795 1.00 97.81 187 THR A C 1
ATOM 1562 O O . THR A 1 187 ? -0.411 5.622 -5.617 1.00 97.81 187 THR A O 1
ATOM 1565 N N . TYR A 1 188 ? -0.515 6.862 -7.489 1.00 97.25 188 TYR A N 1
ATOM 1566 C CA . TYR A 1 188 ? -1.286 7.971 -6.921 1.00 97.25 188 TYR A CA 1
ATOM 1567 C C . TYR A 1 188 ? -2.591 7.502 -6.274 1.00 97.25 188 TYR A C 1
ATOM 1569 O O . TYR A 1 188 ? -2.966 7.957 -5.195 1.00 97.25 188 TYR A O 1
ATOM 1577 N N . MET A 1 189 ? -3.302 6.571 -6.912 1.00 97.75 189 MET A N 1
ATOM 1578 C CA . MET A 1 189 ? -4.538 6.008 -6.375 1.00 97.75 189 MET A CA 1
ATOM 1579 C C . MET A 1 189 ? -4.310 5.291 -5.036 1.00 97.75 189 MET A C 1
ATOM 1581 O O . MET A 1 189 ? -5.162 5.377 -4.146 1.00 97.75 189 MET A O 1
ATOM 1585 N N . VAL A 1 190 ? -3.188 4.584 -4.884 1.00 98.19 190 VAL A N 1
ATOM 1586 C CA . VAL A 1 190 ? -2.824 3.941 -3.616 1.00 98.19 190 VAL A CA 1
ATOM 1587 C C . VAL A 1 190 ? -2.443 4.994 -2.578 1.00 98.19 190 VAL A C 1
ATOM 1589 O O . VAL A 1 190 ? -2.975 4.951 -1.471 1.00 98.19 190 VAL A O 1
ATOM 1592 N N . ASP A 1 191 ? -1.627 5.986 -2.940 1.00 96.88 191 ASP A N 1
ATOM 1593 C CA . ASP A 1 191 ? -1.260 7.090 -2.042 1.00 96.88 191 ASP A CA 1
ATOM 1594 C C . ASP A 1 191 ? -2.488 7.874 -1.556 1.00 96.88 191 ASP A C 1
ATOM 1596 O O . ASP A 1 191 ? -2.612 8.199 -0.374 1.00 96.88 191 ASP A O 1
ATOM 1600 N N . ALA A 1 192 ? -3.457 8.130 -2.436 1.00 97.19 192 ALA A N 1
ATOM 1601 C CA . ALA A 1 192 ? -4.719 8.767 -2.079 1.00 97.19 192 ALA A CA 1
ATOM 1602 C C . ALA A 1 192 ? -5.534 7.915 -1.090 1.00 97.19 192 ALA A C 1
ATOM 1604 O O . ALA A 1 192 ? -6.118 8.455 -0.146 1.00 97.19 192 ALA A O 1
ATOM 1605 N N . ALA A 1 193 ? -5.553 6.589 -1.266 1.00 97.56 193 ALA A N 1
ATOM 1606 C CA . ALA A 1 193 ? -6.212 5.674 -0.337 1.00 97.56 193 ALA A CA 1
ATOM 1607 C C . ALA A 1 193 ? -5.500 5.617 1.027 1.00 97.56 193 ALA A C 1
ATOM 1609 O O . ALA A 1 193 ? -6.178 5.597 2.058 1.00 97.56 193 ALA A O 1
ATOM 1610 N N . VAL A 1 194 ? -4.162 5.657 1.050 1.00 97.12 194 VAL A N 1
ATOM 1611 C CA . VAL A 1 194 ? -3.363 5.785 2.282 1.00 97.12 194 VAL A CA 1
ATOM 1612 C C . VAL A 1 194 ? -3.715 7.087 2.997 1.00 97.12 194 VAL A C 1
ATOM 1614 O O . VAL A 1 194 ? -4.127 7.059 4.153 1.00 97.12 194 VAL A O 1
ATOM 1617 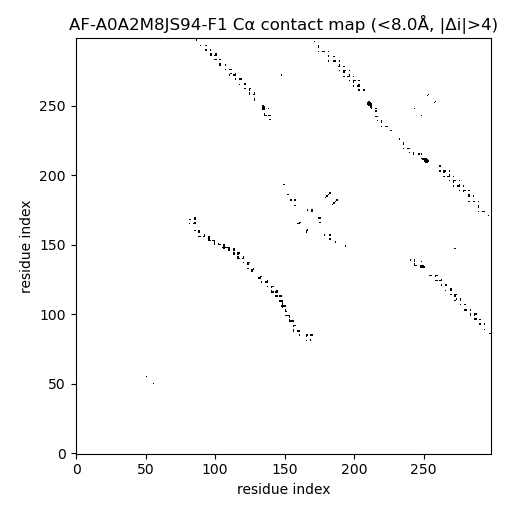N N . ASN A 1 195 ? -3.666 8.223 2.299 1.00 96.25 195 ASN A N 1
ATOM 1618 C CA . ASN A 1 195 ? -3.977 9.531 2.877 1.00 96.25 195 ASN A CA 1
ATOM 1619 C C . ASN A 1 195 ? -5.400 9.591 3.450 1.00 96.25 195 ASN A C 1
ATOM 1621 O O . ASN A 1 195 ? -5.608 10.083 4.559 1.00 96.25 195 ASN A O 1
ATOM 1625 N N . PHE A 1 196 ? -6.385 9.054 2.727 1.00 95.75 196 PHE A N 1
ATOM 1626 C CA . PHE A 1 196 ? -7.754 8.959 3.229 1.00 95.75 196 PHE A CA 1
ATOM 1627 C C . PHE A 1 196 ? -7.835 8.100 4.498 1.00 95.75 196 PHE A C 1
ATOM 1629 O O . PHE A 1 196 ? -8.458 8.504 5.480 1.00 95.75 196 PHE A O 1
ATOM 1636 N N . THR A 1 197 ? -7.156 6.951 4.509 1.00 96.56 197 THR A N 1
ATOM 1637 C CA . THR A 1 197 ? -7.081 6.057 5.672 1.00 96.56 197 THR A CA 1
ATOM 1638 C C . THR A 1 197 ? -6.441 6.758 6.876 1.00 96.56 197 THR A C 1
ATOM 1640 O O . THR A 1 197 ? -6.997 6.690 7.973 1.00 96.56 197 THR A O 1
ATOM 1643 N N . ASN A 1 198 ? -5.369 7.529 6.663 1.00 95.25 198 ASN A N 1
ATOM 1644 C CA . ASN A 1 198 ? -4.690 8.335 7.686 1.00 95.25 198 ASN A CA 1
ATOM 1645 C C . ASN A 1 198 ? -5.631 9.350 8.334 1.00 95.25 198 ASN A C 1
ATOM 1647 O O . ASN A 1 198 ? -5.740 9.398 9.559 1.00 95.25 198 ASN A O 1
ATOM 1651 N N . ILE A 1 199 ? -6.382 10.095 7.522 1.00 95.56 199 ILE A N 1
ATOM 1652 C CA . ILE A 1 199 ? -7.344 11.092 8.012 1.00 95.56 199 ILE A CA 1
ATOM 1653 C C . ILE A 1 199 ? -8.430 10.437 8.876 1.00 95.56 199 ILE A C 1
ATOM 1655 O O . ILE A 1 199 ? -8.814 10.969 9.921 1.00 95.56 199 ILE A O 1
ATOM 1659 N N . ILE A 1 200 ? -8.964 9.288 8.454 1.00 95.31 200 ILE A N 1
ATOM 1660 C CA . ILE A 1 200 ? -10.011 8.598 9.217 1.00 95.31 200 ILE A CA 1
ATOM 1661 C C . ILE A 1 200 ? -9.446 7.984 10.505 1.00 95.31 200 ILE A C 1
ATOM 1663 O O . ILE A 1 200 ? -10.096 8.064 11.554 1.00 95.31 200 ILE A O 1
ATOM 1667 N N . ASN A 1 201 ? -8.236 7.424 10.461 1.00 94.31 201 ASN A N 1
ATOM 1668 C CA . ASN A 1 201 ? -7.552 6.897 11.638 1.00 94.31 201 ASN A CA 1
ATOM 1669 C C . ASN A 1 201 ? -7.270 7.993 12.678 1.00 94.31 201 ASN A C 1
ATOM 1671 O O . ASN A 1 201 ? -7.533 7.797 13.865 1.00 94.31 201 ASN A O 1
ATOM 1675 N N . GLU A 1 202 ? -6.807 9.168 12.247 1.00 94.25 202 GLU A N 1
ATOM 1676 C CA . GLU A 1 202 ? -6.566 10.316 13.127 1.00 94.25 202 GLU A CA 1
ATOM 1677 C C . GLU A 1 202 ? -7.851 10.730 13.854 1.00 94.25 202 GLU A C 1
ATOM 1679 O O . GLU A 1 202 ? -7.875 10.826 15.082 1.00 94.25 202 GLU A O 1
ATOM 1684 N N . LYS A 1 203 ? -8.963 10.870 13.120 1.00 94.25 203 LYS A N 1
ATOM 1685 C CA . LYS A 1 203 ? -10.270 11.193 13.717 1.00 94.25 203 LYS A CA 1
ATOM 1686 C C . LYS A 1 203 ? -10.755 10.110 14.683 1.00 94.25 203 LYS A C 1
ATOM 1688 O O . LYS A 1 203 ? -11.288 10.424 15.747 1.00 94.25 203 LYS A O 1
ATOM 1693 N N . THR A 1 204 ? -10.557 8.841 14.333 1.00 93.75 204 THR A N 1
ATOM 1694 C CA . THR A 1 204 ? -10.913 7.698 15.189 1.00 93.75 204 THR A CA 1
ATOM 1695 C C . THR A 1 204 ? -10.087 7.699 16.477 1.00 93.75 204 THR A C 1
ATOM 1697 O O . THR A 1 204 ? -10.623 7.486 17.564 1.00 93.75 204 THR A O 1
ATOM 1700 N N . THR A 1 205 ? -8.793 8.002 16.371 1.00 93.19 205 THR A N 1
ATOM 1701 C CA . THR A 1 205 ? -7.870 8.115 17.506 1.00 93.19 205 THR A CA 1
ATOM 1702 C C . THR A 1 205 ? -8.217 9.297 18.401 1.00 93.19 205 THR A C 1
ATOM 1704 O O . THR A 1 205 ? -8.250 9.136 19.618 1.00 93.19 205 THR A O 1
ATOM 1707 N N . GLY A 1 206 ? -8.567 10.449 17.823 1.00 93.50 206 GLY A N 1
ATOM 1708 C CA . GLY A 1 206 ? -9.041 11.608 18.579 1.00 93.50 206 GLY A CA 1
ATOM 1709 C C . GLY A 1 206 ? -10.248 11.270 19.456 1.00 93.50 206 GLY A C 1
ATOM 1710 O O . GLY A 1 206 ? -10.244 11.550 20.652 1.00 93.50 206 GLY A O 1
ATOM 1711 N N . LEU A 1 207 ? -11.242 10.570 18.899 1.00 93.06 207 LEU A N 1
ATOM 1712 C CA . LEU A 1 207 ? -12.413 10.140 19.668 1.00 93.06 207 LEU A CA 1
ATOM 1713 C C . LEU A 1 207 ? -12.086 9.113 20.745 1.00 93.06 207 LEU A C 1
ATOM 1715 O O . LEU A 1 207 ? -12.661 9.177 21.826 1.00 93.06 207 LEU A O 1
ATOM 1719 N N . TYR A 1 208 ? -11.187 8.170 20.465 1.00 93.31 208 TYR A N 1
ATOM 1720 C CA . TYR A 1 208 ? -10.727 7.226 21.479 1.00 93.31 208 TYR A CA 1
ATOM 1721 C C . TYR A 1 208 ? -10.091 7.964 22.665 1.00 93.31 208 TYR A C 1
ATOM 1723 O O . TYR A 1 208 ? -10.490 7.732 23.805 1.00 93.31 208 TYR A O 1
ATOM 1731 N N . ASN A 1 209 ? -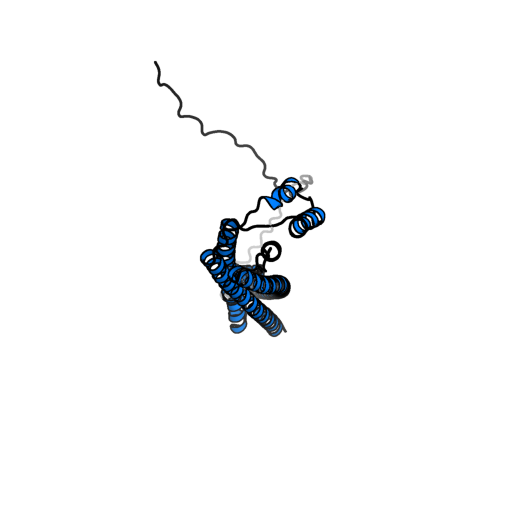9.205 8.925 22.395 1.00 92.81 209 ASN A N 1
ATOM 1732 C CA . ASN A 1 209 ? -8.537 9.716 23.429 1.00 92.81 209 ASN A CA 1
ATOM 1733 C C . ASN A 1 209 ? -9.525 10.534 24.280 1.00 92.81 209 ASN A C 1
ATOM 1735 O O . ASN A 1 209 ? -9.307 10.709 25.474 1.00 92.81 209 ASN A O 1
ATOM 1739 N N . GLU A 1 210 ? -10.631 11.008 23.697 1.00 93.62 210 GLU A N 1
ATOM 1740 C CA . GLU A 1 210 ? -11.680 11.732 24.432 1.00 93.62 210 GLU A CA 1
ATOM 1741 C C . GLU A 1 210 ? -12.468 10.861 25.426 1.00 93.62 210 GLU A C 1
ATOM 1743 O O . GLU A 1 210 ? -13.115 11.407 26.331 1.00 93.62 210 GLU A O 1
ATOM 1748 N N . ILE A 1 211 ? -12.479 9.537 25.236 1.00 94.50 211 ILE A N 1
ATOM 1749 C CA . ILE A 1 211 ? -13.304 8.609 26.021 1.00 94.50 211 ILE A CA 1
ATOM 1750 C C . ILE A 1 211 ? -12.498 7.682 26.929 1.00 94.50 211 ILE A C 1
ATOM 1752 O O . ILE A 1 211 ? -13.064 7.125 27.870 1.00 94.50 211 ILE A O 1
ATOM 1756 N N . SER A 1 212 ? -11.210 7.490 26.649 1.00 93.88 212 SER A N 1
ATOM 1757 C CA . SER A 1 212 ? -10.356 6.528 27.338 1.00 93.88 212 SER A CA 1
ATOM 1758 C C . SER A 1 212 ? -9.689 7.130 28.575 1.00 93.88 212 SER A C 1
ATOM 1760 O O . SER A 1 212 ? -9.091 8.200 28.491 1.00 93.88 212 SER A O 1
ATOM 1762 N N . ASP A 1 213 ? -9.712 6.409 29.695 1.00 93.88 213 ASP A N 1
ATOM 1763 C CA . ASP A 1 213 ? -8.775 6.603 30.802 1.00 93.88 213 ASP A CA 1
ATOM 1764 C C . ASP A 1 213 ? -7.458 5.866 30.510 1.00 93.88 213 ASP A C 1
ATOM 1766 O O . ASP A 1 213 ? -7.452 4.645 30.340 1.00 93.88 213 ASP A O 1
ATOM 1770 N N . GLN A 1 214 ? -6.355 6.610 30.420 1.00 91.12 214 GLN A N 1
ATOM 1771 C CA . GLN A 1 214 ? -5.012 6.074 30.165 1.00 91.12 214 GLN A CA 1
ATOM 1772 C C . GLN A 1 214 ? -4.153 5.989 31.436 1.00 91.12 214 GLN A C 1
ATOM 1774 O O . GLN A 1 214 ? -3.038 5.470 31.393 1.00 91.12 214 GLN A O 1
ATOM 1779 N N . THR A 1 215 ? -4.660 6.445 32.589 1.00 91.81 215 THR A N 1
ATOM 1780 C CA . THR A 1 215 ? -3.921 6.395 33.861 1.00 91.81 215 THR A CA 1
ATOM 1781 C C . THR A 1 215 ? -3.442 4.988 34.259 1.00 91.81 215 THR A C 1
ATOM 1783 O O . THR A 1 215 ? -2.340 4.895 34.807 1.00 91.81 215 THR A O 1
ATOM 1786 N N . PRO A 1 216 ? -4.140 3.875 33.927 1.00 92.00 216 PRO A N 1
ATOM 1787 C CA . PRO A 1 216 ? -3.655 2.530 34.250 1.00 92.00 216 PRO A CA 1
ATOM 1788 C C . PRO A 1 216 ? -2.364 2.116 33.527 1.00 92.00 216 PRO A C 1
ATOM 1790 O O . PRO A 1 216 ? -1.739 1.139 33.936 1.00 92.00 216 PRO A O 1
ATOM 1793 N N . PHE A 1 217 ? -1.958 2.837 32.476 1.00 88.81 217 PHE A N 1
ATOM 1794 C CA . PHE A 1 217 ? -0.747 2.559 31.695 1.00 88.81 217 PHE A CA 1
ATOM 1795 C C . PHE A 1 217 ? 0.473 3.374 32.152 1.00 88.81 217 PHE A C 1
ATOM 1797 O O . PHE A 1 217 ? 1.540 3.253 31.554 1.00 88.81 217 PHE A O 1
ATOM 1804 N N . ASN A 1 218 ? 0.360 4.182 33.212 1.00 88.12 218 ASN A N 1
ATOM 1805 C CA . ASN A 1 218 ? 1.439 5.072 33.653 1.00 88.12 218 ASN A CA 1
ATOM 1806 C C . ASN A 1 218 ? 2.757 4.324 33.938 1.00 88.12 218 ASN A C 1
ATOM 1808 O O . ASN A 1 218 ? 3.811 4.737 33.462 1.00 88.12 218 ASN A O 1
ATOM 1812 N N . ASP A 1 219 ? 2.679 3.177 34.620 1.00 81.31 219 ASP A N 1
ATOM 1813 C CA . ASP A 1 219 ? 3.847 2.345 34.954 1.00 81.31 219 ASP A CA 1
ATOM 1814 C C . ASP A 1 219 ? 4.531 1.761 33.700 1.00 81.31 219 ASP A C 1
ATOM 1816 O O . ASP A 1 219 ? 5.741 1.536 33.673 1.00 81.31 219 ASP A O 1
ATOM 1820 N N . VAL A 1 220 ? 3.759 1.529 32.630 1.00 82.56 220 VAL A N 1
ATOM 1821 C CA . VAL A 1 220 ? 4.278 1.037 31.344 1.00 82.56 220 VAL A CA 1
ATOM 1822 C C . VAL A 1 220 ? 5.121 2.119 30.664 1.00 82.56 220 VAL A C 1
ATOM 1824 O O . VAL A 1 220 ? 6.170 1.818 30.098 1.00 82.56 220 VAL A O 1
ATOM 1827 N N . ILE A 1 221 ? 4.687 3.380 30.755 1.00 79.00 221 ILE A N 1
ATOM 1828 C CA . ILE A 1 221 ? 5.363 4.534 30.149 1.00 79.00 221 ILE A CA 1
ATOM 1829 C C . ILE A 1 221 ? 6.650 4.876 30.904 1.00 79.00 221 ILE A C 1
ATOM 1831 O O . ILE A 1 221 ? 7.683 5.093 30.274 1.00 79.00 221 ILE A O 1
ATOM 1835 N N . THR A 1 222 ? 6.620 4.904 32.240 1.00 78.31 222 THR A N 1
ATOM 1836 C CA . THR A 1 222 ? 7.803 5.244 33.055 1.00 78.31 222 THR A CA 1
ATOM 1837 C C . THR A 1 222 ? 8.953 4.262 32.866 1.00 78.31 222 THR A C 1
ATOM 1839 O O . THR A 1 222 ? 10.118 4.636 32.981 1.00 78.31 222 THR A O 1
ATOM 1842 N N . ASP A 1 223 ? 8.623 3.014 32.544 1.00 70.75 223 ASP A N 1
ATOM 1843 C CA . ASP A 1 223 ? 9.589 1.943 32.336 1.00 70.75 223 ASP A CA 1
ATOM 1844 C C . ASP A 1 223 ? 10.025 1.791 30.873 1.00 70.75 223 ASP A C 1
ATOM 1846 O O . ASP A 1 223 ? 10.853 0.922 30.577 1.00 70.75 223 ASP A O 1
ATOM 1850 N N . PHE A 1 224 ? 9.495 2.611 29.957 1.00 69.06 224 PHE A N 1
ATOM 1851 C CA . PHE A 1 224 ? 9.890 2.582 28.554 1.00 69.06 224 PHE A CA 1
ATOM 1852 C C . PHE A 1 224 ? 11.358 2.997 28.415 1.00 69.06 224 PHE A C 1
ATOM 1854 O O . PHE A 1 224 ? 11.740 4.141 28.670 1.00 69.06 224 PHE A O 1
ATOM 1861 N N . LYS A 1 225 ? 12.200 2.058 27.980 1.00 69.12 225 LYS A N 1
ATOM 1862 C CA . LYS A 1 225 ? 13.604 2.314 27.656 1.00 69.12 225 LYS A CA 1
ATOM 1863 C C . LYS A 1 225 ? 13.749 2.305 26.141 1.00 69.12 225 LYS A C 1
ATOM 1865 O O . LYS A 1 225 ? 13.465 1.297 25.504 1.00 69.12 225 LYS A O 1
ATOM 1870 N N . VAL A 1 226 ? 14.223 3.410 25.561 1.00 62.06 226 VAL A N 1
ATOM 1871 C CA . VAL A 1 226 ? 14.580 3.452 24.134 1.00 62.06 226 VAL A CA 1
ATOM 1872 C C . VAL A 1 226 ? 15.667 2.404 23.891 1.00 62.06 226 VAL A C 1
ATOM 1874 O O . VAL A 1 226 ? 16.796 2.562 24.355 1.00 62.06 226 VAL A O 1
ATOM 1877 N N . GLN A 1 227 ? 15.333 1.316 23.197 1.00 60.62 227 GLN A N 1
ATOM 1878 C CA . GLN A 1 227 ? 16.330 0.322 22.813 1.00 60.62 227 GLN A CA 1
ATOM 1879 C C . GLN A 1 227 ? 17.123 0.813 21.604 1.00 60.62 227 GLN A C 1
ATOM 1881 O O . GLN A 1 227 ? 16.568 1.164 20.564 1.00 60.62 227 GLN A O 1
ATOM 1886 N N . THR A 1 228 ? 18.446 0.797 21.732 1.00 51.19 228 THR A N 1
ATOM 1887 C CA . THR A 1 228 ? 19.369 0.945 20.613 1.00 51.19 228 THR A CA 1
ATOM 1888 C C . THR A 1 228 ? 19.468 -0.380 19.848 1.00 51.19 228 THR A C 1
ATOM 1890 O O . THR A 1 228 ? 19.789 -1.421 20.411 1.00 51.19 228 THR A O 1
ATOM 1893 N N . ALA A 1 229 ? 19.203 -0.313 18.540 1.00 51.75 229 ALA A N 1
ATOM 1894 C CA . ALA A 1 229 ? 19.461 -1.337 17.522 1.00 51.75 229 ALA A CA 1
ATOM 1895 C C . ALA A 1 229 ? 18.741 -2.705 17.662 1.00 51.75 229 ALA A C 1
ATOM 1897 O O . ALA A 1 229 ? 19.259 -3.677 18.207 1.00 51.75 229 ALA A O 1
ATOM 1898 N N . GLY A 1 230 ? 17.588 -2.823 16.992 1.00 54.97 230 GLY A N 1
ATOM 1899 C CA . GLY A 1 230 ? 17.187 -4.062 16.304 1.00 54.97 230 GLY A CA 1
ATOM 1900 C C . GLY A 1 230 ? 16.547 -5.188 17.125 1.00 54.97 230 GLY A C 1
ATOM 1901 O O . GLY A 1 230 ? 16.241 -6.230 16.549 1.00 54.97 230 GLY A O 1
ATOM 1902 N N . LYS A 1 231 ? 16.301 -5.016 18.428 1.00 57.34 231 LYS A N 1
ATOM 1903 C CA . LYS A 1 231 ? 15.508 -5.964 19.231 1.00 57.34 231 LYS A CA 1
ATOM 1904 C C . LYS A 1 231 ? 14.174 -5.335 19.626 1.00 57.34 231 LYS A C 1
ATOM 1906 O O . LYS A 1 231 ? 14.133 -4.186 20.054 1.00 57.34 231 LYS A O 1
ATOM 1911 N N . LYS A 1 232 ? 13.077 -6.087 19.463 1.00 57.84 232 LYS A N 1
ATOM 1912 C CA . LYS A 1 232 ? 11.776 -5.708 20.031 1.00 57.84 232 LYS A CA 1
ATOM 1913 C C . LYS A 1 232 ? 11.900 -5.665 21.550 1.00 57.84 232 LYS A C 1
ATOM 1915 O O . LYS A 1 232 ? 12.461 -6.592 22.139 1.00 57.84 232 LYS A O 1
ATOM 1920 N N . ASP A 1 233 ? 11.339 -4.635 22.174 1.00 66.44 233 ASP A N 1
ATOM 1921 C CA . ASP A 1 233 ? 11.226 -4.583 23.626 1.00 66.44 233 ASP A CA 1
ATOM 1922 C C . ASP A 1 233 ? 10.097 -5.502 24.100 1.00 66.44 233 ASP A C 1
ATOM 1924 O O . ASP A 1 233 ? 8.965 -5.091 24.354 1.00 66.44 233 ASP A O 1
ATOM 1928 N N . THR A 1 234 ? 10.418 -6.790 24.195 1.00 68.50 234 THR A N 1
ATOM 1929 C CA . THR A 1 234 ? 9.490 -7.813 24.679 1.00 68.50 234 THR A CA 1
ATOM 1930 C C . THR A 1 234 ? 9.060 -7.567 26.125 1.00 68.50 234 THR A C 1
ATOM 1932 O O . THR A 1 234 ? 7.986 -8.016 26.518 1.00 68.50 234 THR A O 1
ATOM 1935 N N . ALA A 1 235 ? 9.851 -6.835 26.921 1.00 69.44 235 ALA A N 1
ATOM 1936 C CA . ALA A 1 235 ? 9.497 -6.485 28.292 1.00 69.44 235 ALA A CA 1
ATOM 1937 C C . ALA A 1 235 ? 8.447 -5.365 28.333 1.00 69.44 235 ALA A C 1
ATOM 1939 O O . ALA A 1 235 ? 7.515 -5.440 29.135 1.00 69.44 235 ALA A O 1
ATOM 1940 N N . PHE A 1 236 ? 8.553 -4.368 27.452 1.00 70.94 236 PHE A N 1
ATOM 1941 C CA . PHE A 1 236 ? 7.527 -3.340 27.276 1.00 70.94 236 PHE A CA 1
ATOM 1942 C C . PHE A 1 236 ? 6.204 -3.941 26.782 1.00 70.94 236 PHE A C 1
ATOM 1944 O O . PHE A 1 236 ? 5.165 -3.716 27.402 1.00 70.94 236 PHE A O 1
ATOM 1951 N N . GLU A 1 237 ? 6.241 -4.775 25.734 1.00 72.38 237 GLU A N 1
ATOM 1952 C CA . GLU A 1 237 ? 5.045 -5.461 25.217 1.00 72.38 237 GLU A CA 1
ATOM 1953 C C . GLU A 1 237 ? 4.391 -6.350 26.295 1.00 72.38 237 GLU A C 1
ATOM 1955 O O . GLU A 1 237 ? 3.169 -6.344 26.455 1.00 72.38 237 GLU A O 1
ATOM 1960 N N . ALA A 1 238 ? 5.184 -7.085 27.084 1.00 79.25 238 ALA A N 1
ATOM 1961 C CA . ALA A 1 238 ? 4.670 -7.909 28.179 1.00 79.25 238 ALA A CA 1
ATOM 1962 C C . ALA A 1 238 ? 4.002 -7.075 29.285 1.00 79.25 238 ALA A C 1
ATOM 1964 O O . ALA A 1 238 ? 2.939 -7.453 29.778 1.00 79.25 238 ALA A O 1
ATOM 1965 N N . LYS A 1 239 ? 4.581 -5.926 29.656 1.00 78.44 239 LYS A N 1
ATOM 1966 C CA . LYS A 1 239 ? 3.996 -5.017 30.655 1.00 78.44 239 LYS A CA 1
ATOM 1967 C C . LYS A 1 239 ? 2.709 -4.363 30.161 1.00 78.44 239 LYS A C 1
ATOM 1969 O O . LYS A 1 239 ? 1.739 -4.324 30.913 1.00 78.44 239 LYS A O 1
ATOM 1974 N N . ALA A 1 240 ? 2.675 -3.910 28.908 1.00 78.94 240 ALA A N 1
ATOM 1975 C CA . ALA A 1 240 ? 1.458 -3.387 28.290 1.00 78.94 240 ALA A CA 1
ATOM 1976 C C . ALA A 1 240 ? 0.339 -4.442 28.308 1.00 78.94 240 ALA A C 1
ATOM 1978 O O . ALA A 1 240 ? -0.780 -4.158 28.731 1.00 78.94 240 ALA A O 1
ATOM 1979 N N . ASN A 1 241 ? 0.666 -5.689 27.953 1.00 83.62 241 ASN A N 1
ATOM 1980 C CA . ASN A 1 241 ? -0.289 -6.794 28.004 1.00 83.62 241 ASN A CA 1
ATOM 1981 C C . ASN A 1 241 ? -0.777 -7.102 29.428 1.00 83.62 241 ASN A C 1
ATOM 1983 O O . ASN A 1 241 ? -1.969 -7.343 29.627 1.00 83.62 241 ASN A O 1
ATOM 1987 N N . ALA A 1 242 ? 0.112 -7.031 30.424 1.00 86.50 242 ALA A N 1
ATOM 1988 C CA . ALA A 1 242 ? -0.234 -7.263 31.823 1.00 86.50 242 ALA A CA 1
ATOM 1989 C C . ALA A 1 242 ? -1.255 -6.247 32.364 1.00 86.50 242 ALA A C 1
ATOM 1991 O O . ALA A 1 242 ? -2.038 -6.594 33.251 1.00 86.50 242 ALA A O 1
ATOM 1992 N N . VAL A 1 243 ? -1.311 -5.017 31.836 1.00 87.94 243 VAL A N 1
ATOM 1993 C CA . VAL A 1 243 ? -2.336 -4.031 32.229 1.00 87.94 243 VAL A CA 1
ATOM 1994 C C . VAL A 1 243 ? -3.740 -4.545 31.900 1.00 87.94 243 VAL A C 1
ATOM 1996 O O . VAL A 1 243 ? -4.620 -4.480 32.758 1.00 87.94 243 VAL A O 1
ATOM 1999 N N . PHE A 1 244 ? -3.948 -5.132 30.714 1.00 87.62 244 PHE A N 1
ATOM 2000 C CA . PHE A 1 244 ? -5.260 -5.662 30.314 1.00 87.62 244 PHE A CA 1
ATOM 2001 C C . PHE A 1 244 ? -5.717 -6.859 31.159 1.00 87.62 244 PHE A C 1
ATOM 2003 O O . PHE A 1 244 ? -6.911 -7.156 31.196 1.00 87.62 244 PHE A O 1
ATOM 2010 N N . GLU A 1 245 ? -4.789 -7.561 31.811 1.00 85.88 245 GLU A N 1
ATOM 2011 C CA . GLU A 1 245 ? -5.075 -8.744 32.631 1.00 85.88 245 GLU A CA 1
ATOM 2012 C C . GLU A 1 245 ? -5.211 -8.408 34.122 1.00 85.88 245 GLU A C 1
ATOM 2014 O O . GLU A 1 245 ? -5.984 -9.046 34.833 1.00 85.88 245 GLU A O 1
ATOM 2019 N N . SER A 1 246 ? -4.475 -7.401 34.601 1.00 85.75 246 SER A N 1
ATOM 2020 C CA . SER A 1 246 ? -4.336 -7.102 36.033 1.00 85.75 246 SER A CA 1
ATOM 2021 C C . SER A 1 246 ? -5.086 -5.857 36.506 1.00 85.75 246 SER A C 1
ATOM 2023 O O . SER A 1 246 ? -5.273 -5.683 37.713 1.00 85.75 246 SER A O 1
ATOM 2025 N N . LYS A 1 247 ? -5.516 -4.976 35.595 1.00 88.25 247 LYS A N 1
ATOM 2026 C CA . LYS A 1 247 ? -6.221 -3.731 35.931 1.00 88.25 247 LYS A CA 1
ATOM 2027 C C . LYS A 1 247 ? -7.651 -3.771 35.408 1.00 88.25 247 LYS A C 1
ATOM 2029 O O . LYS A 1 247 ? -7.902 -4.230 34.299 1.00 88.25 247 LYS A O 1
ATOM 2034 N N . GLN A 1 248 ? -8.597 -3.251 36.188 1.00 89.81 248 GLN A N 1
ATOM 2035 C CA . GLN A 1 248 ? -9.955 -3.014 35.706 1.00 89.81 248 GLN A CA 1
ATOM 2036 C C . GLN A 1 248 ? -9.981 -1.687 34.947 1.00 89.81 248 GLN A C 1
ATOM 2038 O O . GLN A 1 248 ? -9.949 -0.622 35.562 1.00 89.81 248 GLN A O 1
ATOM 2043 N N . LEU A 1 249 ? -10.009 -1.754 33.618 1.00 93.44 249 LEU A N 1
ATOM 2044 C CA . LEU A 1 249 ? -10.043 -0.564 32.776 1.00 93.44 249 LEU A CA 1
ATOM 2045 C C . LEU A 1 249 ? -11.450 0.033 32.752 1.00 93.44 249 LEU A C 1
ATOM 2047 O O . LEU A 1 249 ? -12.449 -0.673 32.904 1.00 93.44 249 LEU A O 1
ATOM 2051 N N . VAL A 1 250 ? -11.526 1.347 32.559 1.00 93.88 250 VAL A N 1
ATOM 2052 C CA . VAL A 1 250 ? -12.779 2.104 32.505 1.00 93.88 250 VAL A CA 1
ATOM 2053 C C . VAL A 1 250 ? -12.719 3.147 31.400 1.00 93.88 250 VAL A C 1
ATOM 2055 O O . VAL A 1 250 ? -11.651 3.621 31.035 1.00 93.88 250 VAL A O 1
ATOM 2058 N N . LEU A 1 251 ? -13.883 3.523 30.878 1.00 94.12 251 LEU A N 1
ATOM 2059 C CA . LEU A 1 251 ? -14.017 4.674 29.992 1.00 94.12 251 LEU A CA 1
ATOM 2060 C C . LEU A 1 251 ? -14.462 5.894 30.799 1.00 94.12 251 LEU A C 1
ATOM 2062 O O . LEU A 1 251 ? -15.406 5.800 31.586 1.00 94.12 251 LEU A O 1
ATOM 2066 N N . ILE A 1 252 ? -13.842 7.045 30.542 1.00 95.25 252 ILE A N 1
ATOM 2067 C CA . ILE A 1 252 ? -14.233 8.344 31.108 1.00 95.25 252 ILE A CA 1
ATOM 2068 C C . ILE A 1 252 ? -15.619 8.748 30.582 1.00 95.25 252 ILE A C 1
ATOM 2070 O O . ILE A 1 252 ? -16.417 9.349 31.301 1.00 95.25 252 ILE A O 1
ATOM 2074 N N . LYS A 1 253 ? -15.934 8.384 29.330 1.00 93.75 253 LYS A N 1
ATOM 2075 C CA . LYS A 1 253 ? -17.243 8.608 28.698 1.00 93.75 253 LYS A CA 1
ATOM 2076 C C . LYS A 1 253 ? -17.722 7.329 28.017 1.00 93.75 253 LYS A C 1
ATOM 2078 O O . LYS A 1 253 ? -17.060 6.805 27.129 1.00 93.75 253 LYS A O 1
ATOM 2083 N N . SER A 1 254 ? -18.881 6.825 28.434 1.00 92.56 254 SER A N 1
ATOM 2084 C CA . SER A 1 254 ? -19.460 5.564 27.934 1.00 92.56 254 SER A CA 1
ATOM 2085 C C . SER A 1 254 ? -20.975 5.629 27.722 1.00 92.56 254 SER A C 1
ATOM 2087 O O . SER A 1 254 ? -21.643 4.598 27.657 1.00 92.56 254 SER A O 1
ATOM 2089 N N . ASP A 1 255 ? -21.548 6.831 27.612 1.00 94.88 255 ASP A N 1
ATOM 2090 C CA . ASP A 1 255 ? -22.955 6.966 27.245 1.00 94.88 255 ASP A CA 1
ATOM 2091 C C . ASP A 1 255 ? -23.203 6.437 25.820 1.00 94.88 255 ASP A C 1
ATOM 2093 O O . ASP A 1 255 ? -22.310 6.409 24.966 1.00 94.88 255 ASP A O 1
ATOM 2097 N N . LYS A 1 256 ? -24.443 6.013 25.551 1.00 95.25 256 LYS A N 1
ATOM 2098 C CA . LYS A 1 256 ? -24.797 5.387 24.270 1.00 95.25 256 LYS A CA 1
ATOM 2099 C C . LYS A 1 256 ? -24.484 6.280 23.070 1.00 95.25 256 LYS A C 1
ATOM 2101 O O . LYS A 1 256 ? -24.041 5.758 22.051 1.00 95.25 256 LYS A O 1
ATOM 2106 N N . ALA A 1 257 ? -24.697 7.594 23.165 1.00 96.62 257 ALA A N 1
ATOM 2107 C CA . ALA A 1 257 ? -24.461 8.494 22.039 1.00 96.62 257 ALA A CA 1
ATOM 2108 C C . ALA A 1 257 ? -22.965 8.564 21.697 1.00 96.62 257 ALA A C 1
ATOM 2110 O O . ALA A 1 257 ? -22.595 8.452 20.527 1.00 96.62 257 ALA A O 1
ATOM 2111 N N . THR A 1 258 ? -22.104 8.649 22.714 1.00 95.88 258 THR A N 1
ATOM 2112 C CA . THR A 1 258 ? -20.644 8.594 22.554 1.00 95.88 258 THR A CA 1
ATOM 2113 C C . THR A 1 258 ? -20.181 7.274 21.930 1.00 95.88 258 THR A C 1
ATOM 2115 O O . THR A 1 258 ? -19.407 7.279 20.970 1.00 95.88 258 THR A O 1
ATOM 2118 N N . LEU A 1 259 ? -20.695 6.135 22.404 1.00 96.25 259 LEU A N 1
ATOM 2119 C CA . LEU A 1 259 ? -20.332 4.822 21.859 1.00 96.25 259 LEU A CA 1
ATOM 2120 C C . LEU A 1 259 ? -20.803 4.637 20.405 1.00 96.25 259 LEU A C 1
ATOM 2122 O O . LEU A 1 259 ? -20.047 4.133 19.574 1.00 96.25 259 LEU A O 1
ATOM 2126 N N . HIS A 1 260 ? -22.006 5.108 20.059 1.00 97.25 260 HIS A N 1
ATOM 2127 C CA . HIS A 1 260 ? -22.486 5.122 18.672 1.00 97.25 260 HIS A CA 1
ATOM 2128 C C . HIS A 1 260 ? -21.624 6.009 17.765 1.00 97.25 260 HIS A C 1
ATOM 2130 O O . HIS A 1 260 ? -21.356 5.644 16.620 1.00 97.25 260 HIS A O 1
ATOM 2136 N N . LYS A 1 261 ? -21.153 7.159 18.265 1.00 96.75 261 LYS A N 1
ATOM 2137 C CA . LYS A 1 261 ? -20.240 8.030 17.514 1.00 96.75 261 LYS A CA 1
ATOM 2138 C C . LYS A 1 261 ? -18.952 7.286 17.161 1.00 96.75 261 LYS A C 1
ATOM 2140 O O . LYS A 1 261 ? -18.553 7.301 16.002 1.00 96.75 261 LYS A O 1
ATOM 2145 N N . ILE A 1 262 ? -18.343 6.591 18.121 1.00 95.75 262 ILE A N 1
ATOM 2146 C CA . ILE A 1 262 ? -17.133 5.789 17.878 1.00 95.75 262 ILE A CA 1
ATOM 2147 C C . ILE A 1 262 ? -17.404 4.657 16.897 1.00 95.75 262 ILE A C 1
ATOM 2149 O O . ILE A 1 262 ? -16.633 4.481 15.958 1.00 95.75 262 ILE A O 1
ATOM 2153 N N . TYR A 1 263 ? -18.516 3.938 17.061 1.00 97.19 263 TYR A N 1
ATOM 2154 C CA . TYR A 1 263 ? -18.915 2.891 16.125 1.00 97.19 263 TYR A CA 1
ATOM 2155 C C . TYR A 1 263 ? -18.948 3.401 14.675 1.00 97.19 263 TYR A C 1
ATOM 2157 O O . TYR A 1 263 ? -18.379 2.770 13.787 1.00 97.19 263 TYR A O 1
ATOM 2165 N N . ASN A 1 264 ? -19.535 4.578 14.437 1.00 97.38 264 ASN A N 1
ATOM 2166 C CA . ASN A 1 264 ? -19.605 5.170 13.098 1.00 97.38 264 ASN A CA 1
ATOM 2167 C C . ASN A 1 264 ? -18.218 5.461 12.505 1.00 97.38 264 ASN A C 1
ATOM 2169 O O . ASN A 1 264 ? -18.001 5.227 11.317 1.00 97.38 264 ASN A O 1
ATOM 2173 N N . TYR A 1 265 ? -17.276 5.946 13.316 1.00 96.56 265 TYR A N 1
ATOM 2174 C CA . TYR A 1 265 ? -15.903 6.184 12.864 1.00 96.56 265 TYR A CA 1
ATOM 2175 C C . TYR A 1 265 ? -15.143 4.883 12.601 1.00 96.56 265 TYR A C 1
ATOM 2177 O O . TYR A 1 265 ? -14.444 4.789 11.597 1.00 96.56 265 TYR A O 1
ATOM 2185 N N . LEU A 1 266 ? -15.347 3.852 13.424 1.00 96.62 266 LEU A N 1
ATOM 2186 C CA . LEU A 1 266 ? -14.766 2.529 13.188 1.00 96.62 266 LEU A CA 1
ATOM 2187 C C . LEU A 1 266 ? -15.267 1.897 11.883 1.00 96.62 266 LEU A C 1
ATOM 2189 O O . LEU A 1 266 ? -14.478 1.283 11.172 1.00 96.62 266 LEU A O 1
ATOM 2193 N N . VAL A 1 267 ? -16.550 2.072 11.543 1.00 97.62 267 VAL A N 1
ATOM 2194 C CA . VAL A 1 267 ? -17.097 1.641 10.243 1.00 97.62 267 VAL A CA 1
ATOM 2195 C C . VAL A 1 267 ? -16.410 2.382 9.096 1.00 97.62 267 VAL A C 1
ATOM 2197 O O . VAL A 1 267 ? -15.978 1.755 8.133 1.00 97.62 267 VAL A O 1
ATOM 2200 N N . GLN A 1 268 ? -16.268 3.708 9.190 1.00 97.31 268 GLN A N 1
ATOM 2201 C CA . GLN A 1 268 ? -15.573 4.481 8.153 1.00 97.31 268 GLN A CA 1
ATOM 2202 C C . GLN A 1 268 ? -14.110 4.056 8.012 1.00 97.31 268 GLN A C 1
ATOM 2204 O O . GLN A 1 268 ? -13.609 3.959 6.892 1.00 97.31 268 GLN A O 1
ATOM 2209 N N . PHE A 1 269 ? -13.436 3.770 9.128 1.00 97.12 269 PHE A N 1
ATOM 2210 C CA . PHE A 1 269 ? -12.045 3.339 9.110 1.00 97.12 269 PHE A CA 1
ATOM 2211 C C . PHE A 1 269 ? -11.892 1.969 8.445 1.00 97.12 269 PHE A C 1
ATOM 2213 O O . PHE A 1 269 ? -11.043 1.790 7.579 1.00 97.12 269 PHE A O 1
ATOM 2220 N N . GLU A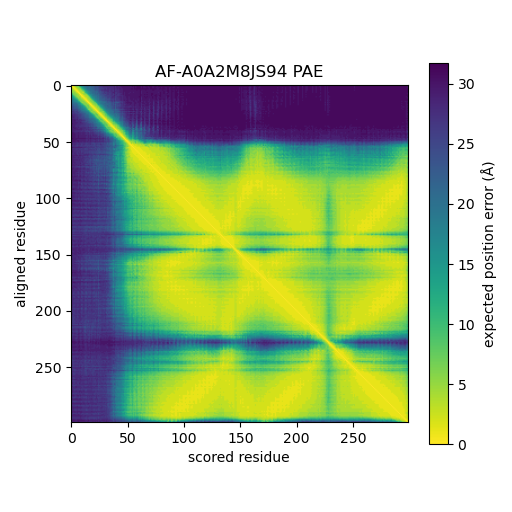 1 270 ? -12.764 1.018 8.766 1.00 96.62 270 GLU A N 1
ATOM 2221 C CA . GLU A 1 270 ? -12.772 -0.291 8.115 1.00 96.62 270 GLU A CA 1
ATOM 2222 C C . GLU A 1 270 ? -13.039 -0.188 6.605 1.00 96.62 270 GLU A C 1
ATOM 2224 O O . GLU A 1 270 ? -12.376 -0.860 5.815 1.00 96.62 270 GLU A O 1
ATOM 2229 N N . VAL A 1 271 ? -13.963 0.682 6.179 1.00 97.62 271 VAL A N 1
ATOM 2230 C CA . VAL A 1 271 ? -14.213 0.944 4.751 1.00 97.62 271 VAL A CA 1
ATOM 2231 C C . VAL A 1 271 ? -12.972 1.525 4.070 1.00 97.62 271 VAL A C 1
ATOM 2233 O O . VAL A 1 271 ? -12.626 1.091 2.968 1.00 97.62 271 VAL A O 1
ATOM 2236 N N . ALA A 1 272 ? -12.276 2.466 4.714 1.00 97.50 272 ALA A N 1
ATOM 2237 C CA . ALA A 1 272 ? -11.029 3.031 4.199 1.00 97.50 272 ALA A CA 1
ATOM 2238 C C . ALA A 1 272 ? -9.944 1.949 4.048 1.00 97.50 272 ALA A C 1
ATOM 2240 O O . ALA A 1 272 ? -9.368 1.803 2.973 1.00 97.50 272 ALA A O 1
ATOM 2241 N N . MET A 1 273 ? -9.764 1.112 5.072 1.00 97.12 273 MET A N 1
ATOM 2242 C CA . MET A 1 273 ? -8.809 -0.001 5.084 1.00 97.12 273 MET A CA 1
ATOM 2243 C C . MET A 1 273 ? -9.094 -1.042 3.996 1.00 97.12 273 MET A C 1
ATOM 2245 O O . MET A 1 273 ? -8.185 -1.460 3.282 1.00 97.12 273 MET A O 1
ATOM 2249 N N . LYS A 1 274 ? -10.362 -1.434 3.818 1.00 97.88 274 LYS A N 1
ATOM 2250 C CA . LYS A 1 274 ? -10.783 -2.348 2.741 1.00 97.88 274 LYS A CA 1
ATOM 2251 C C . LYS A 1 274 ? -10.576 -1.737 1.357 1.00 97.88 274 LYS A C 1
ATOM 2253 O O . LYS A 1 274 ? -10.187 -2.435 0.425 1.00 97.88 274 LYS A O 1
ATOM 2258 N N . THR A 1 275 ? -10.809 -0.432 1.220 1.00 97.81 275 THR A N 1
ATOM 2259 C CA . THR A 1 275 ? -10.544 0.293 -0.029 1.00 97.81 275 THR A CA 1
ATOM 2260 C C . THR A 1 275 ? -9.051 0.303 -0.339 1.00 97.81 275 THR A C 1
ATOM 2262 O O . THR A 1 275 ? -8.669 0.014 -1.470 1.00 97.81 275 THR A O 1
ATOM 2265 N N . LEU A 1 276 ? -8.210 0.587 0.657 1.00 98.06 276 LEU A N 1
ATOM 2266 C CA . LEU A 1 276 ? -6.757 0.558 0.536 1.00 98.06 276 LEU A CA 1
ATOM 2267 C C . LEU A 1 276 ? -6.251 -0.838 0.137 1.00 98.06 276 LEU A C 1
ATOM 2269 O O . LEU A 1 276 ? -5.478 -0.941 -0.811 1.00 98.06 276 LEU A O 1
ATOM 2273 N N . ASP A 1 277 ? -6.740 -1.907 0.775 1.00 98.12 277 ASP A N 1
ATOM 2274 C CA . ASP A 1 277 ? -6.388 -3.290 0.412 1.00 98.12 277 ASP A CA 1
ATOM 2275 C C . ASP A 1 277 ? -6.743 -3.618 -1.048 1.00 98.12 277 ASP A C 1
ATOM 2277 O O . ASP A 1 277 ? -5.920 -4.150 -1.793 1.00 98.12 277 ASP A O 1
ATOM 2281 N N . ALA A 1 278 ? -7.932 -3.206 -1.501 1.00 98.38 278 ALA A N 1
ATOM 2282 C CA . ALA A 1 278 ? -8.351 -3.385 -2.889 1.00 98.38 278 ALA A CA 1
ATOM 2283 C C . ALA A 1 278 ? -7.504 -2.565 -3.883 1.00 98.38 278 ALA A C 1
ATOM 2285 O O . ALA A 1 278 ? -7.213 -3.033 -4.985 1.00 98.38 278 ALA A O 1
ATOM 2286 N N . ARG A 1 279 ? -7.093 -1.340 -3.519 1.00 98.19 279 ARG A N 1
ATOM 2287 C CA . ARG A 1 279 ? -6.203 -0.520 -4.360 1.00 98.19 279 ARG A CA 1
ATOM 2288 C C . ARG A 1 279 ? -4.803 -1.117 -4.453 1.00 98.19 279 ARG A C 1
ATOM 2290 O O . ARG A 1 279 ? -4.220 -1.086 -5.533 1.00 98.19 279 ARG A O 1
ATOM 2297 N N . MET A 1 280 ? -4.299 -1.690 -3.363 1.00 98.38 280 MET A N 1
ATOM 2298 C CA . MET A 1 280 ? -3.036 -2.422 -3.344 1.00 98.38 280 MET A CA 1
ATOM 2299 C C . MET A 1 280 ? -3.078 -3.661 -4.252 1.00 98.38 280 MET A C 1
ATOM 2301 O O . MET A 1 280 ? -2.176 -3.836 -5.066 1.00 98.38 280 MET A O 1
ATOM 2305 N N . ASP A 1 281 ? -4.146 -4.465 -4.198 1.00 98.12 281 ASP A N 1
ATOM 2306 C CA . ASP A 1 281 ? -4.317 -5.625 -5.092 1.00 98.12 281 ASP A CA 1
ATOM 2307 C C . ASP A 1 281 ? -4.344 -5.217 -6.576 1.00 98.12 281 ASP A C 1
ATOM 2309 O O . ASP A 1 281 ? -3.696 -5.839 -7.420 1.00 98.12 281 ASP A O 1
ATOM 2313 N N . TYR A 1 282 ? -5.046 -4.127 -6.898 1.00 98.31 282 TYR A N 1
ATOM 2314 C CA . TYR A 1 282 ? -5.044 -3.571 -8.249 1.00 98.31 282 TYR A CA 1
ATOM 2315 C C . TYR A 1 282 ? -3.645 -3.106 -8.681 1.00 98.31 282 TYR A C 1
ATOM 2317 O O . TYR A 1 282 ? -3.209 -3.429 -9.785 1.00 98.31 282 TYR A O 1
ATOM 2325 N N . ALA A 1 283 ? -2.929 -2.384 -7.814 1.00 98.44 283 ALA A N 1
ATOM 2326 C CA . ALA A 1 283 ? -1.587 -1.897 -8.115 1.00 98.44 283 ALA A CA 1
ATOM 2327 C C . ALA A 1 283 ? -0.587 -3.035 -8.335 1.00 98.44 283 ALA A C 1
ATOM 2329 O O . ALA A 1 283 ? 0.222 -2.965 -9.255 1.00 98.44 283 ALA A O 1
ATOM 2330 N N . LYS A 1 284 ? -0.695 -4.117 -7.556 1.00 98.00 284 LYS A N 1
ATOM 2331 C CA . LYS A 1 284 ? 0.119 -5.322 -7.735 1.00 98.00 284 LYS A CA 1
ATOM 2332 C C . LYS A 1 284 ? -0.080 -5.940 -9.120 1.00 98.00 284 LYS A C 1
ATOM 2334 O O . LYS A 1 284 ? 0.895 -6.217 -9.809 1.00 98.00 284 LYS A O 1
ATOM 2339 N N . LYS A 1 285 ? -1.337 -6.108 -9.546 1.00 98.25 285 LYS A N 1
ATOM 2340 C CA . LYS A 1 285 ? -1.669 -6.635 -10.882 1.00 98.25 285 LYS A CA 1
ATOM 2341 C C . LYS A 1 285 ? -1.127 -5.734 -11.989 1.00 98.25 285 LYS A C 1
ATOM 2343 O O . LYS A 1 285 ? -0.490 -6.227 -12.910 1.00 98.25 285 LYS A O 1
ATOM 2348 N N . ALA A 1 286 ? -1.307 -4.419 -11.858 1.00 98.44 286 ALA A N 1
ATOM 2349 C CA . ALA A 1 286 ? -0.782 -3.454 -12.819 1.00 98.44 286 ALA A CA 1
ATOM 2350 C C . ALA A 1 286 ? 0.758 -3.476 -12.899 1.00 98.44 286 ALA A C 1
ATOM 2352 O O . ALA A 1 286 ? 1.309 -3.377 -13.995 1.00 98.44 286 ALA A O 1
ATOM 2353 N N . ALA A 1 287 ? 1.451 -3.649 -11.767 1.00 98.38 287 ALA A N 1
ATOM 2354 C CA . ALA A 1 287 ? 2.905 -3.799 -11.732 1.00 98.38 287 ALA A CA 1
ATOM 2355 C C . ALA A 1 287 ? 3.364 -5.068 -12.467 1.00 98.38 287 ALA A C 1
ATOM 2357 O O . ALA A 1 287 ? 4.285 -5.012 -13.283 1.00 98.38 287 ALA A O 1
ATOM 2358 N N . ASP A 1 288 ? 2.705 -6.204 -12.213 1.00 98.06 288 ASP A N 1
ATOM 2359 C CA . ASP A 1 288 ? 2.995 -7.470 -12.894 1.00 98.06 288 ASP A CA 1
ATOM 2360 C C . ASP A 1 288 ? 2.730 -7.384 -14.406 1.00 98.06 288 ASP A C 1
ATOM 2362 O O . ASP A 1 288 ? 3.557 -7.834 -15.206 1.00 98.06 288 ASP A O 1
ATOM 2366 N N . ASP A 1 289 ? 1.625 -6.758 -14.812 1.00 97.88 289 ASP A N 1
ATOM 2367 C CA . ASP A 1 289 ? 1.282 -6.548 -16.220 1.00 97.88 289 ASP A CA 1
ATOM 2368 C C . ASP A 1 289 ? 2.314 -5.655 -16.924 1.00 97.88 289 ASP A C 1
ATOM 2370 O O . ASP A 1 289 ? 2.791 -5.996 -18.011 1.00 97.88 289 ASP A O 1
ATOM 2374 N N . LEU A 1 290 ? 2.718 -4.541 -16.300 1.00 98.19 290 LEU A N 1
ATOM 2375 C CA . LEU A 1 290 ? 3.750 -3.653 -16.841 1.00 98.19 290 LEU A CA 1
ATOM 2376 C C . LEU A 1 290 ? 5.099 -4.373 -16.961 1.00 98.19 290 LEU A C 1
ATOM 2378 O O . LEU A 1 290 ? 5.749 -4.299 -18.003 1.00 98.19 290 LEU A O 1
ATOM 2382 N N . LYS A 1 291 ? 5.495 -5.128 -15.934 1.00 97.19 291 LYS A N 1
ATOM 2383 C CA . LYS A 1 291 ? 6.718 -5.937 -15.945 1.00 97.19 291 LYS A CA 1
ATOM 2384 C C . LYS A 1 291 ? 6.735 -6.925 -17.112 1.00 97.19 291 LYS A C 1
ATOM 2386 O O . LYS A 1 291 ? 7.750 -7.058 -17.799 1.00 97.19 291 LYS A O 1
ATOM 2391 N N . ASN A 1 292 ? 5.620 -7.611 -17.354 1.00 96.50 292 ASN A N 1
ATOM 2392 C CA . ASN A 1 292 ? 5.494 -8.548 -18.468 1.00 96.50 292 ASN A CA 1
ATOM 2393 C C . ASN A 1 292 ? 5.533 -7.828 -19.823 1.00 96.50 292 ASN A C 1
ATOM 2395 O O . ASN A 1 292 ? 6.186 -8.312 -20.747 1.00 96.50 292 ASN A O 1
ATOM 2399 N N . HIS A 1 293 ? 4.910 -6.651 -19.929 1.00 96.62 293 HIS A N 1
ATOM 2400 C CA . HIS A 1 293 ? 4.960 -5.833 -21.139 1.00 96.62 293 HIS A CA 1
ATOM 2401 C C . HIS A 1 293 ? 6.399 -5.393 -21.455 1.00 96.62 293 HIS A C 1
ATOM 2403 O O . HIS A 1 293 ? 6.857 -5.604 -22.578 1.00 96.62 293 HIS A O 1
ATOM 2409 N N . ILE A 1 294 ? 7.157 -4.903 -20.466 1.00 96.19 294 ILE A N 1
ATOM 2410 C CA . ILE A 1 294 ? 8.578 -4.545 -20.634 1.00 96.19 294 ILE A CA 1
ATOM 2411 C C . ILE A 1 294 ? 9.381 -5.747 -21.159 1.00 96.19 294 ILE A C 1
ATOM 2413 O O . ILE A 1 294 ? 10.094 -5.635 -22.155 1.00 96.19 294 ILE A O 1
ATOM 2417 N N . LYS A 1 295 ? 9.212 -6.927 -20.547 1.00 92.44 295 LYS A N 1
ATOM 2418 C CA . LYS A 1 295 ? 9.906 -8.158 -20.967 1.00 92.44 295 LYS A CA 1
ATOM 2419 C C . LYS A 1 295 ? 9.518 -8.627 -22.371 1.00 92.44 295 LYS A C 1
ATOM 2421 O O . LYS A 1 295 ? 10.335 -9.251 -23.037 1.00 92.44 295 LYS A O 1
ATOM 2426 N N . SER A 1 296 ? 8.292 -8.361 -22.817 1.00 90.31 296 SER A N 1
ATOM 2427 C CA . SER A 1 296 ? 7.829 -8.751 -24.157 1.00 90.31 296 SER A CA 1
ATOM 2428 C C . SER A 1 296 ? 8.360 -7.858 -25.278 1.00 90.31 296 SER A C 1
ATOM 2430 O O . SER A 1 296 ? 8.428 -8.306 -26.413 1.00 90.31 296 SER A O 1
ATOM 2432 N N . VAL A 1 297 ? 8.727 -6.610 -24.968 1.00 82.00 297 VAL A N 1
ATOM 2433 C CA . VAL A 1 297 ? 9.257 -5.644 -25.946 1.00 82.00 297 VAL A CA 1
ATOM 2434 C C . VAL A 1 297 ? 10.783 -5.753 -26.074 1.00 82.00 297 VAL A C 1
ATOM 2436 O O . VAL A 1 297 ? 11.330 -5.400 -27.114 1.00 82.00 297 VAL A O 1
ATOM 2439 N N . ASN A 1 298 ? 11.461 -6.261 -25.038 1.00 70.12 298 ASN A N 1
ATOM 2440 C CA . ASN A 1 298 ? 12.917 -6.453 -25.013 1.00 70.12 298 ASN A CA 1
ATOM 2441 C C . ASN A 1 298 ? 13.388 -7.834 -25.529 1.00 70.12 298 ASN A C 1
ATOM 2443 O O . ASN A 1 298 ? 14.595 -8.044 -25.627 1.00 70.12 298 ASN A O 1
ATOM 2447 N N . ASN A 1 299 ? 12.471 -8.766 -25.826 1.00 56.31 299 ASN A N 1
ATOM 2448 C CA . ASN A 1 299 ? 12.759 -10.076 -26.438 1.00 56.31 299 ASN A CA 1
ATOM 2449 C C . ASN A 1 299 ? 12.335 -10.091 -27.909 1.00 56.31 299 ASN A C 1
ATOM 2451 O O . ASN A 1 299 ? 13.042 -10.738 -28.712 1.00 56.31 299 ASN A O 1
#

Radius of gyration: 36.86 Å; Cα contacts (8 Å, |Δi|>4): 207; chains: 1; bounding box: 98×72×98 Å

Nearest PDB structures (foldseek):
  7aal-assembly1_B  TM=2.625E-01  e=1.115E+00  Homo sapiens
  5sv0-assembly1_B  TM=2.667E-01  e=8.933E+00  Escherichia coli DH1
  6ye4-assembly1_C  TM=2.319E-01  e=9.387E+00  Serratia marcescens

Foldseek 3Di:
DDPDDDPDDDDDDDDDDDDDDDDDDDDDDDDDDDDDPPPPPPPPPPPVPPCPVVNVVVVVVVVCCVVVVVVVVVVVVVLVVLVVVLLVLLVVLLVLLVVLLVLLVVLLVQLVQLLVLLVVLLVVLVVLLVPDQLVLSNVVSVVSNVDGRDGDGDCPSVCCCVVVVSLVVPPDPVLSVLSCCLPPPLNVQLVVLVVQLVVLVVVLVVLCVVWFDPVLCPVLVVPDDPDDDDDDPPVSVVSVNVSSVPPDTGTPDRHNVSSVVSSVSSVSNSVSSVSSSVSSVVSSVSSVVSSVVSVVSVD

Solvent-accessible surface area (backbone atoms only — not comparable to full-atom values): 17550 Å² total; per-residue (Å²): 138,84,89,77,90,76,95,80,87,91,78,88,86,87,82,87,89,81,90,77,86,84,81,88,77,84,86,82,90,78,82,92,71,79,85,67,78,77,77,71,72,67,72,68,79,73,65,87,64,77,78,47,73,66,54,55,49,52,54,49,47,51,53,49,46,54,54,50,50,52,53,49,53,49,54,54,51,50,54,53,54,49,53,53,51,44,53,53,37,53,53,51,37,41,54,32,36,58,49,32,40,54,42,38,58,56,20,41,55,38,32,53,53,31,46,57,39,46,55,54,40,49,53,43,46,53,40,42,62,73,66,49,82,63,39,34,60,49,51,53,38,55,62,68,56,73,60,62,46,75,69,75,78,64,52,67,40,58,54,48,28,58,76,70,55,44,53,81,70,53,87,48,65,69,55,52,51,48,54,48,44,43,68,63,49,42,50,45,52,37,52,52,32,45,53,53,32,49,55,40,46,52,56,43,48,53,54,47,62,75,21,52,59,63,73,84,49,50,71,50,59,76,65,62,69,89,74,84,78,97,65,82,62,62,66,57,55,51,46,54,54,45,40,56,75,76,46,91,55,59,57,78,55,74,52,59,69,59,43,52,52,50,45,55,40,51,52,53,34,44,52,30,49,52,50,33,48,53,39,42,55,49,40,40,52,51,38,53,53,46,43,50,50,55,56,63,74,78,108

pLDDT: mean 83.03, std 22.11, range [27.02, 98.56]

Secondary structure (DSSP, 8-state):
-------------------PPP------------------------------HHHHHHHHHHHHHHHHHHHHHHHHHHHHHHHHHHHHHHHHHHHHHHHHHHHHHHHHHHHHHHHHHHHHHHHHHHHHHTT---HHHHHHHHHH-----------HHHHHHHHTTGGGG-S-HHHHHHHHIIIIIIHHHHHHHHHHHHHHHHHHHHHHHHHB--GGGHHHHHT-----SS---HHHHHHHHHHHHHS---BS---HHHHHHHHHHHHHHHHHHHHHHHHHHHHHHHHHHHHHHHHHH--